Protein AF-0000000073092476 (afdb_homodimer)

Secondary structure (DSSP, 8-state):
---TT--S--HHHHHHHHHHHHHHHHHHHHHHHHHHHHTSTTT--HHHHHHHHHHHHHHHHHHHHHHHHHHHTT------PBPPPS-S---SHHHHHHHHHHHHHHHHHHHHHHHHHHHHTT-HHHHHHHIIIIIHHHHHHHHHHHHHHHHHHHTTTTT-HHHHHHIIIIIIGGG-/---TT--S--HHHHHHHHHHHHHHHHHHHHHHHHHHHHTSTTT--HHHHHHHHHHHHHHHHHHHHHHHHHHHTT------PBPPPS-S---SHHHHHHHHHHHHHHHHHHHHHHHHHHHHTT-HHHHHHHIIIIIHHHHHHHHHHHHHHHHHHHTTTTT-HHHHHHIIIIIIGGG-

Foldseek 3Di:
DFFPQADLQDVVLLVLLLVLLLLLLLLLQQLQLQLVLCVDPVNNLNLRNVVSNVSSVVSNVVSVVSVVVCVVNRHDHDHDDRDHHPDNHQPAPLSNLVVNLVSLVVSLVSLVVSLVVCVVSVNVVVNVVSVVRPNVVSVVVNVVSVVLNVQCVVLVVVPDVVSRNCCSCPPRVVVD/DFFPQADLQDVVLLVLLLVLLLLLLLQLQQLQLQLVLCVDPVNNLNLRNVVSNVVSVVSNVVSVVSVVVCVVNRHDHDHDDRDHHPDNHQPAPLSNLVVNLVSLVVSQVSLVVSLVVCVVSVNVVVNVVSVVRPNVVSVVVNVVSVVLNVQCVVLVVVPDVVSRNCCSCPVRVVVD

InterPro domains:
  IPR001519 Ferritin [PTHR11431] (2-174)
  IPR008331 Ferritin/DPS domain [PF00210] (15-155)
  IPR009040 Ferritin-like diiron domain [PS50905] (7-156)
  IPR009078 Ferritin-like superfamily [SSF47240] (3-173)
  IPR012347 Ferritin-like [G3DSA:1.20.1260.10] (1-175)
  IPR014034 Ferritin, conserved site [PS00204] (123-143)

Solvent-accessible surface area (backbone atoms only — not comparable to full-atom values): 18299 Å² total; per-residue (Å²): 130,82,45,89,71,45,66,90,63,54,68,68,49,48,52,44,49,35,52,48,32,51,50,25,47,34,48,15,50,36,24,43,51,51,11,56,47,25,52,18,76,93,59,59,31,60,17,54,13,49,54,28,39,51,50,14,55,50,27,42,50,53,23,51,52,47,53,51,48,37,30,73,48,33,46,75,82,62,81,59,62,36,65,42,55,96,59,82,71,57,85,50,68,57,56,38,46,50,50,47,41,52,51,50,50,52,53,46,50,51,49,51,52,44,38,50,49,21,55,75,68,69,26,64,64,59,37,49,48,44,53,71,71,38,52,57,57,48,54,52,50,50,49,51,42,52,50,52,43,50,53,36,56,74,51,38,34,91,82,27,70,62,35,48,51,48,43,23,54,69,67,36,35,75,73,107,132,81,45,89,71,43,66,89,63,53,68,67,50,46,53,44,49,36,52,48,33,52,50,25,46,33,50,15,50,35,23,43,50,51,11,55,48,25,53,19,78,92,60,59,31,58,19,53,12,50,54,28,38,52,49,14,53,51,27,43,50,54,23,50,52,48,54,52,49,38,30,73,47,32,45,76,84,61,81,58,62,36,65,41,55,95,59,81,69,58,85,51,69,56,57,38,45,51,52,48,42,52,52,49,50,52,52,47,50,52,50,50,51,44,38,48,52,21,54,76,68,68,27,64,66,58,37,50,51,44,52,70,70,38,52,57,59,47,53,52,51,50,49,51,43,51,50,52,43,51,53,36,55,74,50,38,34,91,81,26,68,62,37,47,53,48,42,23,53,70,68,36,34,77,74,106

Structure (mmCIF, N/CA/C/O backbone):
data_AF-0000000073092476-model_v1
#
loop_
_entity.id
_entity.type
_entity.pdbx_description
1 polymer Ferritin
#
loop_
_atom_site.group_PDB
_atom_site.id
_atom_site.type_symbol
_atom_site.label_atom_id
_atom_site.label_alt_id
_atom_site.label_comp_id
_atom_site.label_asym_id
_atom_site.label_entity_id
_atom_site.label_seq_id
_atom_site.pdbx_PDB_ins_code
_atom_site.Cartn_x
_atom_site.Cartn_y
_atom_site.Cartn_z
_atom_site.occupancy
_atom_site.B_iso_or_equiv
_atom_site.auth_seq_id
_atom_site.auth_comp_id
_atom_site.auth_asym_id
_atom_site.auth_atom_id
_atom_site.pdbx_PDB_model_num
ATOM 1 N N . MET A 1 1 ? 7.238 -27.859 -2.6 1 72.94 1 MET A N 1
ATOM 2 C CA . MET A 1 1 ? 8.078 -28.328 -3.691 1 72.94 1 MET A CA 1
ATOM 3 C C . MET A 1 1 ? 8.703 -27.172 -4.453 1 72.94 1 MET A C 1
ATOM 5 O O . MET A 1 1 ? 8.109 -26.094 -4.547 1 72.94 1 MET A O 1
ATOM 9 N N . GLU A 1 2 ? 9.984 -27.312 -4.773 1 85.19 2 GLU A N 1
ATOM 10 C CA . GLU A 1 2 ? 10.672 -26.281 -5.543 1 85.19 2 GLU A CA 1
ATOM 11 C C . GLU A 1 2 ? 10.016 -26.078 -6.906 1 85.19 2 GLU A C 1
ATOM 13 O O . GLU A 1 2 ? 9.461 -27.016 -7.48 1 85.19 2 GLU A O 1
ATOM 18 N N . SER A 1 3 ? 10.039 -24.891 -7.324 1 90.75 3 SER A N 1
ATOM 19 C CA . SER A 1 3 ? 9.453 -24.547 -8.617 1 90.75 3 SER A CA 1
ATOM 20 C C . SER A 1 3 ? 10.203 -25.219 -9.758 1 90.75 3 SER A C 1
ATOM 22 O O . SER A 1 3 ? 11.438 -25.266 -9.758 1 90.75 3 SER A O 1
ATOM 24 N N . PRO A 1 4 ? 9.438 -25.766 -10.664 1 90.94 4 PRO A N 1
ATOM 25 C CA . PRO A 1 4 ? 10.086 -26.391 -11.82 1 90.94 4 PRO A CA 1
ATOM 26 C C . PRO A 1 4 ? 10.836 -25.391 -12.695 1 90.94 4 PRO A C 1
ATOM 28 O O . PRO A 1 4 ? 11.68 -25.781 -13.5 1 90.94 4 PRO A O 1
ATOM 31 N N . ILE A 1 5 ? 10.562 -24.125 -12.578 1 94.62 5 ILE A N 1
ATOM 32 C CA . ILE A 1 5 ? 11.164 -23.141 -13.477 1 94.62 5 ILE A CA 1
ATOM 33 C C . ILE A 1 5 ? 12.414 -22.547 -12.836 1 94.62 5 ILE A C 1
ATOM 35 O O . ILE A 1 5 ? 13.148 -21.812 -13.484 1 94.62 5 ILE A O 1
ATOM 39 N N . ARG A 1 6 ? 12.609 -22.891 -11.602 1 94.69 6 ARG A N 1
ATOM 40 C CA . ARG A 1 6 ? 13.773 -22.344 -10.906 1 94.69 6 ARG A CA 1
ATOM 41 C C . ARG A 1 6 ? 15.07 -22.828 -11.555 1 94.69 6 ARG A C 1
ATOM 43 O O . ARG A 1 6 ? 15.273 -24.031 -11.719 1 94.69 6 ARG A O 1
ATOM 50 N N . GLN A 1 7 ? 15.844 -21.938 -11.961 1 94.19 7 GLN A N 1
ATOM 51 C CA . GLN A 1 7 ? 17.125 -22.266 -12.586 1 94.19 7 GLN A CA 1
ATOM 52 C C . GLN A 1 7 ? 18.203 -21.266 -12.188 1 94.19 7 GLN A C 1
ATOM 54 O O . GLN A 1 7 ? 18.094 -20.078 -12.516 1 94.19 7 GLN A O 1
ATOM 59 N N . ASN A 1 8 ? 19.219 -21.703 -11.508 1 94.19 8 ASN A N 1
ATOM 60 C CA . ASN A 1 8 ? 20.359 -20.875 -11.102 1 94.19 8 ASN A CA 1
ATOM 61 C C . ASN A 1 8 ? 19.906 -19.672 -10.281 1 94.19 8 ASN A C 1
ATOM 63 O O . ASN A 1 8 ? 20.359 -18.547 -10.531 1 94.19 8 ASN A O 1
ATOM 67 N N . TYR A 1 9 ? 18.984 -19.891 -9.484 1 97.12 9 TYR A N 1
ATOM 68 C CA . TYR A 1 9 ? 18.484 -18.891 -8.562 1 97.12 9 TYR A CA 1
ATOM 69 C C . TYR A 1 9 ? 18.781 -19.281 -7.113 1 97.12 9 TYR A C 1
ATOM 71 O O . TYR A 1 9 ? 18.016 -20.031 -6.504 1 97.12 9 TYR A O 1
ATOM 79 N N . HIS A 1 10 ? 19.859 -18.797 -6.613 1 97.44 10 HIS A N 1
ATOM 80 C CA . HIS A 1 10 ? 20.391 -19.188 -5.312 1 97.44 10 HIS A CA 1
ATOM 81 C C . HIS A 1 10 ? 19.438 -18.781 -4.191 1 97.44 10 HIS A C 1
ATOM 83 O O . HIS A 1 10 ? 18.812 -17.719 -4.262 1 97.44 10 HIS A O 1
ATOM 89 N N . HIS A 1 11 ? 19.438 -19.562 -3.125 1 97.31 11 HIS A N 1
ATOM 90 C CA . HIS A 1 11 ? 18.531 -19.312 -2.006 1 97.31 11 HIS A CA 1
ATOM 91 C C . HIS A 1 11 ? 18.891 -18 -1.308 1 97.31 11 HIS A C 1
ATOM 93 O O . HIS A 1 11 ? 18 -17.312 -0.793 1 97.31 11 HIS A O 1
ATOM 99 N N . ASP A 1 12 ? 20.109 -17.641 -1.329 1 98.06 12 ASP A N 1
ATOM 100 C CA . ASP A 1 12 ? 20.516 -16.375 -0.732 1 98.06 12 ASP A CA 1
ATOM 101 C C . ASP A 1 12 ? 19.891 -15.195 -1.476 1 98.06 12 ASP A C 1
ATOM 103 O O . ASP A 1 12 ? 19.5 -14.203 -0.857 1 98.06 12 ASP A O 1
ATOM 107 N N . CYS A 1 13 ? 19.875 -15.281 -2.828 1 98.38 13 CYS A N 1
ATOM 108 C CA . CYS A 1 13 ? 19.25 -14.242 -3.629 1 98.38 13 CYS A CA 1
ATOM 109 C C . CYS A 1 13 ? 17.75 -14.164 -3.35 1 98.38 13 CYS A C 1
ATOM 111 O O . CYS A 1 13 ? 17.203 -13.078 -3.166 1 98.38 13 CYS A O 1
ATOM 113 N N . GLU A 1 14 ? 17.141 -15.32 -3.299 1 98.19 14 GLU A N 1
ATOM 114 C CA . GLU A 1 14 ? 15.711 -15.414 -2.988 1 98.19 14 GLU A CA 1
ATOM 115 C C . GLU A 1 14 ? 15.391 -14.742 -1.654 1 98.19 14 GLU A C 1
ATOM 117 O O . GLU A 1 14 ? 14.461 -13.938 -1.563 1 98.19 14 GLU A O 1
ATOM 122 N N . ALA A 1 15 ? 16.141 -15.039 -0.639 1 98.44 15 ALA A N 1
ATOM 123 C CA . ALA A 1 15 ? 15.938 -14.469 0.692 1 98.44 15 ALA A CA 1
ATOM 124 C C . ALA A 1 15 ? 16.172 -12.961 0.687 1 98.44 15 ALA A C 1
ATOM 126 O O . ALA A 1 15 ? 15.438 -12.219 1.343 1 98.44 15 ALA A O 1
ATOM 127 N N . ALA A 1 16 ? 17.172 -12.578 0 1 98.5 16 ALA A N 1
ATOM 128 C CA . ALA A 1 16 ? 17.5 -11.156 -0.058 1 98.5 16 ALA A CA 1
ATOM 129 C C . ALA A 1 16 ? 16.406 -10.367 -0.761 1 98.5 16 ALA A C 1
ATOM 131 O O . ALA A 1 16 ? 16.094 -9.234 -0.377 1 98.5 16 ALA A O 1
ATOM 132 N N . ILE A 1 17 ? 15.844 -10.922 -1.795 1 98.62 17 ILE A N 1
ATOM 133 C CA . ILE A 1 17 ? 14.727 -10.289 -2.49 1 98.62 17 ILE A CA 1
ATOM 134 C C . ILE A 1 17 ? 13.547 -10.141 -1.538 1 98.62 17 ILE A C 1
ATOM 136 O O . ILE A 1 17 ? 12.898 -9.094 -1.497 1 98.62 17 ILE A O 1
ATOM 140 N N . ASN A 1 18 ? 13.266 -11.172 -0.776 1 98.44 18 ASN A N 1
ATOM 141 C CA . ASN A 1 18 ? 12.18 -11.102 0.199 1 98.44 18 ASN A CA 1
ATOM 142 C C . ASN A 1 18 ? 12.422 -10 1.226 1 98.44 18 ASN A C 1
ATOM 144 O O . ASN A 1 18 ? 11.5 -9.281 1.604 1 98.44 18 ASN A O 1
ATOM 148 N N . ARG A 1 19 ? 13.648 -9.828 1.632 1 98.31 19 ARG A N 1
ATOM 149 C CA . ARG A 1 19 ? 13.984 -8.75 2.555 1 98.31 19 ARG A CA 1
ATOM 150 C C . ARG A 1 19 ? 13.766 -7.387 1.907 1 98.31 19 ARG A C 1
ATOM 152 O O . ARG A 1 19 ? 13.25 -6.465 2.545 1 98.31 19 ARG A O 1
ATOM 159 N N . MET A 1 20 ? 14.18 -7.344 0.664 1 98.62 20 MET A N 1
ATOM 160 C CA . MET A 1 20 ? 14.062 -6.074 -0.052 1 98.62 20 MET A CA 1
ATOM 161 C C . MET A 1 20 ? 12.602 -5.691 -0.243 1 98.62 20 MET A C 1
ATOM 163 O O . MET A 1 20 ? 12.242 -4.516 -0.162 1 98.62 20 MET A O 1
ATOM 167 N N . ILE A 1 21 ? 11.727 -6.668 -0.526 1 98.56 21 ILE A N 1
ATOM 168 C CA . ILE A 1 21 ? 10.289 -6.43 -0.652 1 98.56 21 ILE A CA 1
ATOM 169 C C . ILE A 1 21 ? 9.758 -5.781 0.624 1 98.56 21 ILE A C 1
ATOM 171 O O . ILE A 1 21 ? 9.062 -4.766 0.568 1 98.56 21 ILE A O 1
ATOM 175 N N . ASN A 1 22 ? 10.117 -6.324 1.72 1 98.19 22 ASN A N 1
ATOM 176 C CA . ASN A 1 22 ? 9.672 -5.797 3.004 1 98.19 22 ASN A CA 1
ATOM 177 C C . ASN A 1 22 ? 10.172 -4.375 3.229 1 98.19 22 ASN A C 1
ATOM 179 O O . ASN A 1 22 ? 9.438 -3.533 3.76 1 98.19 22 ASN A O 1
ATOM 183 N N . LEU A 1 23 ? 11.383 -4.125 2.85 1 98.38 23 LEU A N 1
ATOM 184 C CA . LEU A 1 23 ? 11.961 -2.797 3.023 1 98.38 23 LEU A CA 1
ATOM 185 C C . LEU A 1 23 ? 11.227 -1.77 2.166 1 98.38 23 LEU A C 1
ATOM 187 O O . LEU A 1 23 ? 10.977 -0.648 2.615 1 98.38 23 LEU A O 1
ATOM 191 N N . GLU A 1 24 ? 10.922 -2.148 0.935 1 98.56 24 GLU A N 1
ATOM 192 C CA . GLU A 1 24 ? 10.172 -1.252 0.061 1 98.56 24 GLU A CA 1
ATOM 193 C C . GLU A 1 24 ? 8.781 -0.966 0.625 1 98.56 24 GLU A C 1
ATOM 195 O O . GLU A 1 24 ? 8.297 0.165 0.556 1 98.56 24 GLU A O 1
ATOM 200 N N . MET A 1 25 ? 8.164 -1.981 1.158 1 98.62 25 MET A N 1
ATOM 201 C CA . MET A 1 25 ? 6.844 -1.801 1.762 1 98.62 25 MET A CA 1
ATOM 202 C C . MET A 1 25 ? 6.922 -0.879 2.975 1 98.62 25 MET A C 1
ATOM 204 O O . MET A 1 25 ? 6.059 -0.021 3.164 1 98.62 25 MET A O 1
ATOM 208 N N . PHE A 1 26 ? 7.938 -1.029 3.732 1 98.62 26 PHE A N 1
ATOM 209 C CA . PHE A 1 26 ? 8.156 -0.155 4.879 1 98.62 26 PHE A CA 1
ATOM 210 C C . PHE A 1 26 ? 8.367 1.286 4.43 1 98.62 26 PHE A C 1
ATOM 212 O O . PHE A 1 26 ? 7.82 2.215 5.027 1 98.62 26 PHE A O 1
ATOM 219 N N . ALA A 1 27 ? 9.18 1.413 3.408 1 98.5 27 ALA A N 1
ATOM 220 C CA . ALA A 1 27 ? 9.422 2.752 2.881 1 98.5 27 ALA A CA 1
ATOM 221 C C . ALA A 1 27 ? 8.133 3.395 2.389 1 98.5 27 ALA A C 1
ATOM 223 O O . ALA A 1 27 ? 7.859 4.562 2.678 1 98.5 27 ALA A O 1
ATOM 224 N N . SER A 1 28 ? 7.316 2.605 1.642 1 98.69 28 SER A N 1
ATOM 225 C CA . SER A 1 28 ? 6.027 3.096 1.163 1 98.69 28 SER A CA 1
ATOM 226 C C . SER A 1 28 ? 5.137 3.529 2.322 1 98.69 28 SER A C 1
ATOM 228 O O . SER A 1 28 ? 4.516 4.594 2.27 1 98.69 28 SER A O 1
ATOM 230 N N . TYR A 1 29 ? 5.125 2.801 3.363 1 98.62 29 TYR A N 1
ATOM 231 C CA . TYR A 1 29 ? 4.324 3.076 4.551 1 98.62 29 TYR A CA 1
ATOM 232 C C . TYR A 1 29 ? 4.809 4.34 5.254 1 98.62 29 TYR A C 1
ATOM 234 O O . TYR A 1 29 ? 4.004 5.176 5.664 1 98.62 29 TYR A O 1
ATOM 242 N N . THR A 1 30 ? 6.098 4.488 5.344 1 98.62 30 THR A N 1
ATOM 243 C CA . THR A 1 30 ? 6.703 5.656 5.969 1 98.62 30 THR A CA 1
ATOM 244 C C . THR A 1 30 ? 6.363 6.926 5.188 1 98.62 30 THR A C 1
ATOM 246 O O . THR A 1 30 ? 5.98 7.938 5.777 1 98.62 30 THR A O 1
ATOM 249 N N . TYR A 1 31 ? 6.422 6.797 3.863 1 98.62 31 TYR A N 1
ATOM 250 C CA . TYR A 1 31 ? 6.098 7.945 3.021 1 98.62 31 TYR A CA 1
ATOM 251 C C . TYR A 1 31 ? 4.617 8.297 3.123 1 98.62 31 TYR A C 1
ATOM 253 O O . TYR A 1 31 ? 4.242 9.469 3.047 1 98.62 31 TYR A O 1
ATOM 261 N N . THR A 1 32 ? 3.787 7.281 3.268 1 98.69 32 THR A N 1
ATOM 262 C CA . THR A 1 32 ? 2.373 7.535 3.512 1 98.69 32 THR A CA 1
ATOM 263 C C . THR A 1 32 ? 2.182 8.344 4.789 1 98.69 32 THR A C 1
ATOM 265 O O . THR A 1 32 ? 1.439 9.328 4.801 1 98.69 32 THR A O 1
ATOM 268 N N . SER A 1 33 ? 2.881 8 5.797 1 98.56 33 SER A N 1
ATOM 269 C CA . SER A 1 33 ? 2.838 8.734 7.059 1 98.56 33 SER A CA 1
ATOM 270 C C . SER A 1 33 ? 3.254 10.188 6.871 1 98.56 33 SER A C 1
ATOM 272 O O . SER A 1 33 ? 2.58 11.102 7.355 1 98.56 33 SER A O 1
ATOM 274 N N . MET A 1 34 ? 4.32 10.406 6.117 1 98.31 34 MET A N 1
ATOM 275 C CA . MET A 1 34 ? 4.805 11.766 5.867 1 98.31 34 MET A CA 1
ATOM 276 C C . MET A 1 34 ? 3.779 12.57 5.074 1 98.31 34 MET A C 1
ATOM 278 O O . MET A 1 34 ? 3.494 13.719 5.414 1 98.31 34 MET A O 1
ATOM 282 N N . ALA A 1 35 ? 3.244 11.93 4.047 1 98.5 35 ALA A N 1
ATOM 283 C CA . ALA A 1 35 ? 2.293 12.609 3.172 1 98.5 35 ALA A CA 1
ATOM 284 C C . ALA A 1 35 ? 1.104 13.141 3.967 1 98.5 35 ALA A C 1
ATOM 286 O O . ALA A 1 35 ? 0.744 14.312 3.848 1 98.5 35 ALA A O 1
ATOM 287 N N . PHE A 1 36 ? 0.61 12.328 4.836 1 98.38 36 PHE A N 1
ATOM 288 C CA . PHE A 1 36 ? -0.63 12.711 5.496 1 98.38 36 PHE A CA 1
ATOM 289 C C . PHE A 1 36 ? -0.345 13.555 6.734 1 98.38 36 PHE A C 1
ATOM 291 O O . PHE A 1 36 ? -1.229 14.25 7.234 1 98.38 36 PHE A O 1
ATOM 298 N N . TYR A 1 37 ? 0.872 13.547 7.203 1 97.94 37 TYR A N 1
ATOM 299 C CA . TYR A 1 37 ? 1.273 14.539 8.195 1 97.94 37 TYR A CA 1
ATOM 300 C C . TYR A 1 37 ? 1.22 15.945 7.621 1 97.94 37 TYR A C 1
ATOM 302 O O . TYR A 1 37 ? 0.648 16.844 8.234 1 97.94 37 TYR A O 1
ATOM 310 N N . PHE A 1 38 ? 1.722 16.109 6.418 1 97.5 38 PHE A N 1
ATOM 311 C CA . PHE A 1 38 ? 1.856 17.438 5.836 1 97.5 38 PHE A CA 1
ATOM 312 C C . PHE A 1 38 ? 0.523 17.922 5.277 1 97.5 38 PHE A C 1
ATOM 314 O O . PHE A 1 38 ? 0.357 19.109 5 1 97.5 38 PHE A O 1
ATOM 321 N N . SER A 1 39 ? -0.408 17 5.18 1 97 39 SER A N 1
ATOM 322 C CA . SER A 1 39 ? -1.744 17.391 4.73 1 97 39 SER A CA 1
ATOM 323 C C . SER A 1 39 ? -2.623 17.797 5.902 1 97 39 SER A C 1
ATOM 325 O O . SER A 1 39 ? -3.748 18.266 5.707 1 97 39 SER A O 1
ATOM 327 N N . ARG A 1 40 ? -2.152 17.703 7.105 1 96.19 40 ARG A N 1
ATOM 328 C CA . ARG A 1 40 ? -2.908 18.125 8.281 1 96.19 40 ARG A CA 1
ATOM 329 C C . ARG A 1 40 ? -3.252 19.609 8.203 1 96.19 40 ARG A C 1
ATOM 331 O O . ARG A 1 40 ? -2.533 20.391 7.57 1 96.19 40 ARG A O 1
ATOM 338 N N . ASP A 1 41 ? -4.27 19.938 8.938 1 94.25 41 ASP A N 1
ATOM 339 C CA . ASP A 1 41 ? -4.719 21.328 8.969 1 94.25 41 ASP A CA 1
ATOM 340 C C . ASP A 1 41 ? -3.684 22.234 9.641 1 94.25 41 ASP A C 1
ATOM 342 O O . ASP A 1 41 ? -3.498 23.375 9.242 1 94.25 41 ASP A O 1
ATOM 346 N N . ASP A 1 42 ? -2.961 21.719 10.625 1 94.06 42 ASP A N 1
ATOM 347 C CA . ASP A 1 42 ? -2.043 22.562 11.398 1 94.06 42 ASP A CA 1
ATOM 348 C C . ASP A 1 42 ? -0.646 22.547 10.789 1 94.06 42 ASP A C 1
ATOM 350 O O . ASP A 1 42 ? 0.269 23.188 11.305 1 94.06 42 ASP A O 1
ATOM 354 N N . VAL A 1 43 ? -0.431 21.766 9.695 1 94.19 43 VAL A N 1
ATOM 355 C CA . VAL A 1 43 ? 0.796 21.781 8.906 1 94.19 43 VAL A CA 1
ATOM 356 C C . VAL A 1 43 ? 0.533 22.453 7.555 1 94.19 43 VAL A C 1
ATOM 358 O O . VAL A 1 43 ? 1.243 23.375 7.16 1 94.19 43 VAL A O 1
ATOM 361 N N . ALA A 1 44 ? -0.427 21.984 6.805 1 95.31 44 ALA A N 1
ATOM 362 C CA . ALA A 1 44 ? -1.026 22.594 5.629 1 95.31 44 ALA A CA 1
ATOM 363 C C . ALA A 1 44 ? 0.032 22.906 4.574 1 95.31 44 ALA A C 1
ATOM 365 O O . ALA A 1 44 ? 0.111 24.031 4.074 1 95.31 44 ALA A O 1
ATOM 366 N N . LEU A 1 45 ? 0.801 21.969 4.238 1 96 45 LEU A N 1
ATOM 367 C CA . LEU A 1 45 ? 1.795 22.078 3.176 1 96 45 LEU A CA 1
ATOM 368 C C . LEU A 1 45 ? 1.552 21.031 2.092 1 96 45 LEU A C 1
ATOM 370 O O . LEU A 1 45 ? 2.223 20 2.061 1 96 45 LEU A O 1
ATOM 374 N N . PRO A 1 46 ? 0.596 21.328 1.202 1 96.62 46 PRO A N 1
ATOM 375 C CA . PRO A 1 46 ? 0.136 20.344 0.216 1 96.62 46 PRO A CA 1
ATOM 376 C C . PRO A 1 46 ? 1.231 19.938 -0.769 1 96.62 46 PRO A C 1
ATOM 378 O O . PRO A 1 46 ? 1.194 18.828 -1.32 1 96.62 46 PRO A O 1
ATOM 381 N N . GLY A 1 47 ? 2.18 20.812 -1.087 1 97.19 47 GLY A N 1
ATOM 382 C CA . GLY A 1 47 ? 3.303 20.422 -1.93 1 97.19 47 GLY A CA 1
ATOM 383 C C . GLY A 1 47 ? 4.117 19.281 -1.354 1 97.19 47 GLY A C 1
ATOM 384 O O . GLY A 1 47 ? 4.402 18.297 -2.047 1 97.19 47 GLY A O 1
ATOM 385 N N . PHE A 1 48 ? 4.492 19.453 -0.046 1 97.62 48 PHE A N 1
ATOM 386 C CA . PHE A 1 48 ? 5.195 18.375 0.646 1 97.62 48 PHE A CA 1
ATOM 387 C C . PHE A 1 48 ? 4.344 17.109 0.685 1 97.62 48 PHE A C 1
ATOM 389 O O . PHE A 1 48 ? 4.852 16.016 0.461 1 97.62 48 PHE A O 1
ATOM 396 N N . ALA A 1 49 ? 3.035 17.25 1.025 1 98.06 49 ALA A N 1
ATOM 397 C CA . ALA A 1 49 ? 2.129 16.109 1.084 1 98.06 49 ALA A CA 1
ATOM 398 C C . ALA A 1 49 ? 2.127 15.336 -0.236 1 98.06 49 ALA A C 1
ATOM 400 O O . ALA A 1 49 ? 2.244 14.109 -0.25 1 98.06 49 ALA A O 1
ATOM 401 N N . HIS A 1 50 ? 2.014 16.094 -1.272 1 97.94 50 HIS A N 1
ATOM 402 C CA . HIS A 1 50 ? 1.99 15.492 -2.6 1 97.94 50 HIS A CA 1
ATOM 403 C C . HIS A 1 50 ? 3.312 14.797 -2.916 1 97.94 50 HIS A C 1
ATOM 405 O O . HIS A 1 50 ? 3.324 13.68 -3.443 1 97.94 50 HIS A O 1
ATOM 411 N N . PHE A 1 51 ? 4.41 15.453 -2.701 1 97.94 51 PHE A N 1
ATOM 412 C CA . PHE A 1 51 ? 5.742 14.914 -2.943 1 97.94 51 PHE A CA 1
ATOM 413 C C . PHE A 1 51 ? 5.914 13.57 -2.25 1 97.94 51 PHE A C 1
ATOM 415 O O . PHE A 1 51 ? 6.359 12.594 -2.867 1 97.94 51 PHE A O 1
ATOM 422 N N . PHE A 1 52 ? 5.543 13.516 -0.938 1 98.38 52 PHE A N 1
ATOM 423 C CA . PHE A 1 52 ? 5.738 12.289 -0.172 1 98.38 52 PHE A CA 1
ATOM 424 C C . PHE A 1 52 ? 4.746 11.211 -0.607 1 98.38 52 PHE A C 1
ATOM 426 O O . PHE A 1 52 ? 5.066 10.023 -0.591 1 98.38 52 PHE A O 1
ATOM 433 N N . LYS A 1 53 ? 3.549 11.594 -0.997 1 98.5 53 LYS A N 1
ATOM 434 C CA . LYS A 1 53 ? 2.59 10.625 -1.517 1 98.5 53 LYS A CA 1
ATOM 435 C C . LYS A 1 53 ? 3.107 9.969 -2.793 1 98.5 53 LYS A C 1
ATOM 437 O O . LYS A 1 53 ? 2.961 8.758 -2.98 1 98.5 53 LYS A O 1
ATOM 442 N N . GLU A 1 54 ? 3.693 10.766 -3.652 1 97.88 54 GLU A N 1
ATOM 443 C CA . GLU A 1 54 ? 4.289 10.234 -4.871 1 97.88 54 GLU A CA 1
ATOM 444 C C . GLU A 1 54 ? 5.398 9.234 -4.555 1 97.88 54 GLU A C 1
ATOM 446 O O . GLU A 1 54 ? 5.52 8.203 -5.211 1 97.88 54 GLU A O 1
ATOM 451 N N . ASN A 1 55 ? 6.188 9.609 -3.576 1 98 55 ASN A N 1
ATOM 452 C CA . ASN A 1 55 ? 7.242 8.68 -3.166 1 98 55 ASN A CA 1
ATOM 453 C C . ASN A 1 55 ? 6.66 7.387 -2.609 1 98 55 ASN A C 1
ATOM 455 O O . ASN A 1 55 ? 7.199 6.305 -2.855 1 98 55 ASN A O 1
ATOM 459 N N . SER A 1 56 ? 5.59 7.469 -1.854 1 98.5 56 SER A N 1
ATOM 460 C CA . SER A 1 56 ? 4.914 6.281 -1.341 1 98.5 56 SER A CA 1
ATOM 461 C C . SER A 1 56 ? 4.477 5.359 -2.475 1 98.5 56 SER A C 1
ATOM 463 O O . SER A 1 56 ? 4.707 4.148 -2.424 1 98.5 56 SER A O 1
ATOM 465 N N . ASP A 1 57 ? 3.871 5.91 -3.484 1 98 57 ASP A N 1
ATOM 466 C CA . ASP A 1 57 ? 3.404 5.141 -4.637 1 98 57 ASP A CA 1
ATOM 467 C C . ASP A 1 57 ? 4.574 4.504 -5.383 1 98 57 ASP A C 1
ATOM 469 O O . ASP A 1 57 ? 4.492 3.352 -5.805 1 98 57 ASP A O 1
ATOM 473 N N . GLU A 1 58 ? 5.637 5.238 -5.523 1 97.56 58 GLU A N 1
ATOM 474 C CA . GLU A 1 58 ? 6.816 4.73 -6.219 1 97.56 58 GLU A CA 1
ATOM 475 C C . GLU A 1 58 ? 7.41 3.527 -5.488 1 97.56 58 GLU A C 1
ATOM 477 O O . GLU A 1 58 ? 7.754 2.523 -6.113 1 97.56 58 GLU A O 1
ATOM 482 N N . GLU A 1 59 ? 7.535 3.627 -4.152 1 98.19 59 GLU A N 1
ATOM 483 C CA . GLU A 1 59 ? 8.086 2.516 -3.383 1 98.19 59 GLU A CA 1
ATOM 484 C C . GLU A 1 59 ? 7.188 1.284 -3.475 1 98.19 59 GLU A C 1
ATOM 486 O O . GLU A 1 59 ? 7.676 0.152 -3.473 1 98.19 59 GLU A O 1
ATOM 491 N N . ARG A 1 60 ? 5.93 1.486 -3.506 1 97.94 60 ARG A N 1
ATOM 492 C CA . ARG A 1 60 ? 5.004 0.372 -3.688 1 97.94 60 ARG A CA 1
ATOM 493 C C . ARG A 1 60 ? 5.234 -0.315 -5.031 1 97.94 60 ARG A C 1
ATOM 495 O O . ARG A 1 60 ? 5.211 -1.544 -5.117 1 97.94 60 ARG A O 1
ATOM 502 N N . GLU A 1 61 ? 5.41 0.472 -6.012 1 97.62 61 GLU A N 1
ATOM 503 C CA . GLU A 1 61 ? 5.711 -0.088 -7.324 1 97.62 61 GLU A CA 1
ATOM 504 C C . GLU A 1 61 ? 7.008 -0.889 -7.301 1 97.62 61 GLU A C 1
ATOM 506 O O . GLU A 1 61 ? 7.117 -1.922 -7.965 1 97.62 61 GLU A O 1
ATOM 511 N N . HIS A 1 62 ? 7.988 -0.379 -6.602 1 98.12 62 HIS A N 1
ATOM 512 C CA . HIS A 1 62 ? 9.242 -1.106 -6.453 1 98.12 62 HIS A CA 1
ATOM 513 C C . HIS A 1 62 ? 9.016 -2.469 -5.805 1 98.12 62 HIS A C 1
ATOM 515 O O . HIS A 1 62 ? 9.578 -3.473 -6.25 1 98.12 62 HIS A O 1
ATOM 521 N N . ALA A 1 63 ? 8.172 -2.518 -4.785 1 98.56 63 ALA A N 1
ATOM 522 C CA . ALA A 1 63 ? 7.84 -3.783 -4.137 1 98.56 63 ALA A CA 1
ATOM 523 C C . ALA A 1 63 ? 7.164 -4.738 -5.113 1 98.56 63 ALA A C 1
ATOM 525 O O . ALA A 1 63 ? 7.504 -5.922 -5.172 1 98.56 63 ALA A O 1
ATOM 526 N N . ASP A 1 64 ? 6.254 -4.227 -5.887 1 98.12 64 ASP A N 1
ATOM 527 C CA . ASP A 1 64 ? 5.523 -5.031 -6.859 1 98.12 64 ASP A CA 1
ATOM 528 C C . ASP A 1 64 ? 6.469 -5.652 -7.883 1 98.12 64 ASP A C 1
ATOM 530 O O . ASP A 1 64 ? 6.305 -6.816 -8.258 1 98.12 64 ASP A O 1
ATOM 534 N N . LYS A 1 65 ? 7.434 -4.871 -8.336 1 98.12 65 LYS A N 1
ATOM 535 C CA . LYS A 1 65 ? 8.398 -5.379 -9.297 1 98.12 65 LYS A CA 1
ATOM 536 C C . LYS A 1 65 ? 9.211 -6.527 -8.711 1 98.12 65 LYS A C 1
ATOM 538 O O . LYS A 1 65 ? 9.484 -7.52 -9.391 1 98.12 65 LYS A O 1
ATOM 543 N N . LEU A 1 66 ? 9.555 -6.375 -7.484 1 98.62 66 LEU A N 1
ATOM 544 C CA . LEU A 1 66 ? 10.336 -7.418 -6.824 1 98.62 66 LEU A CA 1
ATOM 545 C C . LEU A 1 66 ? 9.492 -8.672 -6.613 1 98.62 66 LEU A C 1
ATOM 547 O O . LEU A 1 66 ? 9.984 -9.789 -6.777 1 98.62 66 LEU A O 1
ATOM 551 N N . LEU A 1 67 ? 8.219 -8.469 -6.266 1 98.62 67 LEU A N 1
ATOM 552 C CA . LEU A 1 67 ? 7.297 -9.594 -6.121 1 98.62 67 LEU A CA 1
ATOM 553 C C . LEU A 1 67 ? 7.176 -10.367 -7.434 1 98.62 67 LEU A C 1
ATOM 555 O O . LEU A 1 67 ? 7.27 -11.594 -7.445 1 98.62 67 LEU A O 1
ATOM 559 N N . SER A 1 68 ? 7.012 -9.602 -8.445 1 98.31 68 SER A N 1
ATOM 560 C CA . SER A 1 68 ? 6.902 -10.211 -9.766 1 98.31 68 SER A CA 1
ATOM 561 C C . SER A 1 68 ? 8.188 -10.938 -10.141 1 98.31 68 SER A C 1
ATOM 563 O O . SER A 1 68 ? 8.141 -12.047 -10.695 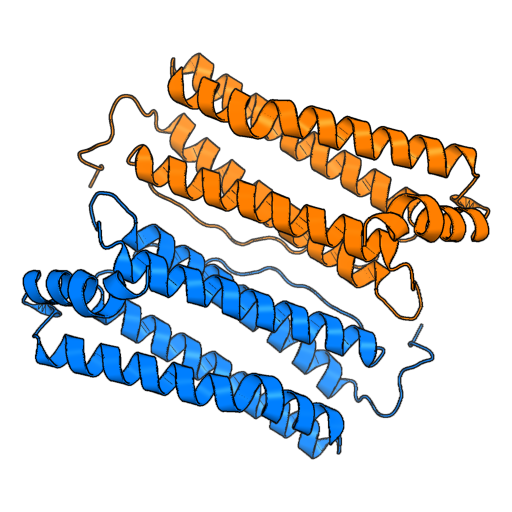1 98.31 68 SER A O 1
ATOM 565 N N . PHE A 1 69 ? 9.352 -10.336 -9.891 1 98.25 69 PHE A N 1
ATOM 566 C CA . PHE A 1 69 ? 10.648 -10.938 -10.195 1 98.25 69 PHE A CA 1
ATOM 567 C C . PHE A 1 69 ? 10.82 -12.258 -9.453 1 98.25 69 PHE A C 1
ATOM 569 O O . PHE A 1 69 ? 11.266 -13.25 -10.039 1 98.25 69 PHE A O 1
ATOM 576 N N . GLN A 1 70 ? 10.461 -12.281 -8.18 1 98.12 70 GLN A N 1
ATOM 577 C CA . GLN A 1 70 ? 10.57 -13.469 -7.344 1 98.12 70 GLN A CA 1
ATOM 578 C C . GLN A 1 70 ? 9.805 -14.641 -7.949 1 98.12 70 GLN A C 1
ATOM 580 O O . GLN A 1 70 ? 10.336 -15.75 -8.055 1 98.12 70 GLN A O 1
ATOM 585 N N . ASN A 1 71 ? 8.586 -14.32 -8.398 1 97.31 71 ASN A N 1
ATOM 586 C CA . ASN A 1 71 ? 7.758 -15.352 -9 1 97.31 71 ASN A CA 1
ATOM 587 C C . ASN A 1 71 ? 8.32 -15.812 -10.344 1 97.31 71 ASN A C 1
ATOM 589 O O . ASN A 1 71 ? 8.328 -17 -10.648 1 97.31 71 ASN A O 1
ATOM 593 N N . LYS A 1 72 ? 8.812 -14.828 -11.078 1 97 72 LYS A N 1
ATOM 594 C CA . LYS A 1 72 ? 9.352 -15.125 -12.398 1 97 72 LYS A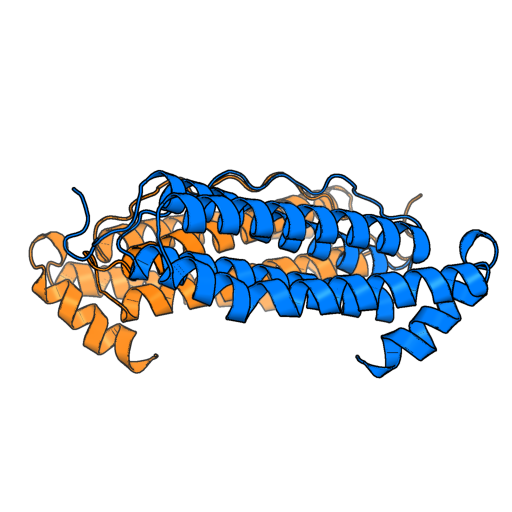 CA 1
ATOM 595 C C . LYS A 1 72 ? 10.578 -16.031 -12.305 1 97 72 LYS A C 1
ATOM 597 O O . LYS A 1 72 ? 10.812 -16.859 -13.188 1 97 72 LYS A O 1
ATOM 602 N N . ARG A 1 73 ? 11.32 -15.938 -11.18 1 97.31 73 ARG A N 1
ATOM 603 C CA . ARG A 1 73 ? 12.555 -16.688 -11.031 1 97.31 73 ARG A CA 1
ATOM 604 C C . ARG A 1 73 ? 12.312 -18.016 -10.297 1 97.31 73 ARG A C 1
ATOM 606 O O . ARG A 1 73 ? 13.25 -18.766 -10.047 1 97.31 73 ARG A O 1
ATOM 613 N N . GLY A 1 74 ? 11.039 -18.281 -10.008 1 97.06 74 GLY A N 1
ATOM 614 C CA . GLY A 1 74 ? 10.68 -19.531 -9.367 1 97.06 74 GLY A CA 1
ATOM 615 C C . GLY A 1 74 ? 10.883 -19.516 -7.863 1 97.06 74 GLY A C 1
ATOM 616 O O . GLY A 1 74 ? 10.961 -20.578 -7.23 1 97.06 74 GLY A O 1
ATOM 617 N N . GLY A 1 75 ? 11.016 -18.312 -7.27 1 96.94 75 GLY A N 1
ATOM 618 C CA . GLY A 1 75 ? 11.141 -18.172 -5.828 1 96.94 75 GLY A CA 1
ATOM 619 C C . GLY A 1 75 ? 9.812 -18.156 -5.109 1 96.94 75 GLY A C 1
ATOM 620 O O . GLY A 1 75 ? 8.758 -18.25 -5.742 1 96.94 75 GLY A O 1
ATOM 621 N N . ARG A 1 76 ? 9.922 -18.094 -3.795 1 96.56 76 ARG A N 1
ATOM 622 C CA . ARG A 1 76 ? 8.742 -18 -2.941 1 96.56 76 ARG A CA 1
ATOM 623 C C . ARG A 1 76 ? 8.734 -16.688 -2.164 1 96.56 76 ARG A C 1
ATOM 625 O O . ARG A 1 76 ? 9.75 -16.297 -1.595 1 96.56 76 ARG A O 1
ATOM 632 N N . ILE A 1 77 ? 7.598 -16.141 -2.221 1 97.31 77 ILE A N 1
ATOM 633 C CA . ILE A 1 77 ? 7.414 -14.867 -1.525 1 97.31 77 ILE A CA 1
ATOM 634 C C . ILE A 1 77 ? 7.105 -15.125 -0.052 1 97.31 77 ILE A C 1
ATOM 636 O O . ILE A 1 77 ? 6.246 -15.945 0.275 1 97.31 77 ILE A O 1
ATOM 640 N N . LEU A 1 78 ? 7.828 -14.492 0.768 1 96.81 78 LEU A N 1
ATOM 641 C CA . LEU A 1 78 ? 7.613 -14.531 2.209 1 96.81 78 LEU A CA 1
ATOM 642 C C . LEU A 1 78 ? 7.375 -13.133 2.762 1 96.81 78 LEU A C 1
ATOM 644 O O . LEU A 1 78 ? 8.328 -12.375 2.98 1 96.81 78 LEU A O 1
ATOM 648 N N . LEU A 1 79 ? 6.133 -12.859 3.039 1 97.31 79 LEU A N 1
ATOM 649 C CA . LEU A 1 79 ? 5.773 -11.539 3.553 1 97.31 79 LEU A CA 1
ATOM 650 C C . LEU A 1 79 ? 5.887 -11.5 5.074 1 97.31 79 LEU A C 1
ATOM 652 O O . LEU A 1 79 ? 5.641 -12.508 5.742 1 97.31 79 LEU A O 1
ATOM 656 N N . GLN A 1 80 ? 6.25 -10.383 5.594 1 97.5 80 GLN A N 1
ATOM 657 C CA . GLN A 1 80 ? 6.406 -10.156 7.027 1 97.5 80 GLN A CA 1
ATOM 658 C C . GLN A 1 80 ? 5.555 -8.977 7.496 1 97.5 80 GLN A C 1
ATOM 660 O O . GLN A 1 80 ? 4.98 -8.258 6.68 1 97.5 80 GLN A O 1
ATOM 665 N N . ASP A 1 81 ? 5.465 -8.898 8.82 1 98.19 81 ASP A N 1
ATOM 666 C CA . ASP A 1 81 ? 4.828 -7.695 9.336 1 98.19 81 ASP A CA 1
ATOM 667 C C . ASP A 1 81 ? 5.516 -6.438 8.805 1 98.19 81 ASP A C 1
ATOM 669 O O . ASP A 1 81 ? 6.746 -6.383 8.734 1 98.19 81 ASP A O 1
ATOM 673 N N . ILE A 1 82 ? 4.738 -5.527 8.43 1 98.06 82 ILE A N 1
ATOM 674 C CA . ILE A 1 82 ? 5.289 -4.215 8.117 1 98.06 82 ILE A CA 1
ATOM 675 C C . ILE A 1 82 ? 5.27 -3.334 9.367 1 98.06 82 ILE A C 1
ATOM 677 O O . ILE A 1 82 ? 4.199 -3.047 9.906 1 98.06 82 ILE A O 1
ATOM 681 N N . LYS A 1 83 ? 6.395 -2.914 9.781 1 97.62 83 LYS A N 1
ATOM 682 C CA . LYS A 1 83 ? 6.48 -2.082 10.977 1 97.62 83 LYS A CA 1
ATOM 683 C C . LYS A 1 83 ? 5.867 -0.705 10.734 1 97.62 83 LYS A C 1
ATOM 685 O O . LYS A 1 83 ? 5.988 -0.15 9.641 1 97.62 83 LYS A O 1
ATOM 690 N N . LYS A 1 84 ? 5.234 -0.206 11.727 1 97.69 84 LYS A N 1
ATOM 691 C CA . LYS A 1 84 ? 4.742 1.165 11.609 1 97.69 84 LYS A CA 1
ATOM 692 C C . LYS A 1 84 ? 5.895 2.146 11.422 1 97.69 84 LYS A C 1
ATOM 694 O O . LYS A 1 84 ? 7.027 1.87 11.82 1 97.69 84 LYS A O 1
ATOM 699 N N . PRO A 1 85 ? 5.598 3.312 10.852 1 96.31 85 PRO A N 1
ATOM 700 C CA . PRO A 1 85 ? 6.652 4.324 10.734 1 96.31 85 PRO A CA 1
ATOM 701 C C . PRO A 1 85 ? 7.289 4.676 12.078 1 96.31 85 PRO A C 1
ATOM 703 O O . PRO A 1 85 ? 6.625 4.613 13.109 1 96.31 85 PRO A O 1
ATOM 706 N N . GLU A 1 86 ? 8.531 5.078 12.055 1 93.44 86 GLU A N 1
ATOM 707 C CA . GLU A 1 86 ? 9.312 5.344 13.258 1 93.44 86 GLU A CA 1
ATOM 708 C C . GLU A 1 86 ? 8.805 6.59 13.977 1 93.44 86 GLU A C 1
ATOM 710 O O . GLU A 1 86 ? 9.078 6.781 15.164 1 93.44 86 GLU A O 1
ATOM 715 N N . ARG A 1 87 ? 8.078 7.414 13.219 1 93.12 87 ARG A N 1
ATOM 716 C CA . ARG A 1 87 ? 7.555 8.672 13.742 1 93.12 87 ARG A CA 1
ATOM 717 C C . ARG A 1 87 ? 6.082 8.836 13.383 1 93.12 87 ARG A C 1
ATOM 719 O O . ARG A 1 87 ? 5.617 8.305 12.375 1 93.12 87 ARG A O 1
ATOM 726 N N . ASP A 1 88 ? 5.445 9.578 14.289 1 89.69 88 ASP A N 1
ATOM 727 C CA . ASP A 1 88 ? 4.07 9.953 13.977 1 89.69 88 ASP A CA 1
ATOM 728 C C . ASP A 1 88 ? 3.996 11.391 13.469 1 89.69 88 ASP A C 1
ATOM 730 O O . ASP A 1 88 ? 3.041 11.766 12.781 1 89.69 88 ASP A O 1
ATOM 734 N N . GLU A 1 89 ? 4.949 12.109 13.914 1 95.12 89 GLU A N 1
ATOM 735 C CA . GLU A 1 89 ? 5.066 13.5 13.492 1 95.12 89 GLU A CA 1
ATOM 736 C C . GLU A 1 89 ? 6.426 13.773 12.859 1 95.12 89 GLU A C 1
ATOM 738 O O . GLU A 1 89 ? 7.445 13.266 13.32 1 95.12 89 GLU A O 1
ATOM 743 N N . TRP A 1 90 ? 6.465 14.594 11.883 1 95.94 90 TRP A N 1
ATOM 744 C CA . TRP A 1 90 ? 7.668 14.695 11.062 1 95.94 90 TRP A CA 1
ATOM 745 C C . TRP A 1 90 ? 8.258 16.109 11.141 1 95.94 90 TRP A C 1
ATOM 747 O O . TRP A 1 90 ? 9.211 16.422 10.422 1 95.94 90 TRP A O 1
ATOM 757 N N . GLY A 1 91 ? 7.707 16.922 12 1 92.75 91 GLY A N 1
ATOM 758 C CA . GLY A 1 91 ? 8.25 18.266 12.234 1 92.75 91 GLY A CA 1
ATOM 759 C C . GLY A 1 91 ? 8.047 19.188 11.055 1 92.75 91 GLY A C 1
ATOM 760 O O . GLY A 1 91 ? 6.93 19.375 10.578 1 92.75 91 GLY A O 1
ATOM 761 N N . ASN A 1 92 ? 9.195 19.812 10.586 1 93.5 92 ASN A N 1
ATOM 762 C CA . ASN A 1 92 ? 9.109 20.703 9.438 1 93.5 92 ASN A CA 1
ATOM 763 C C . ASN A 1 92 ? 9.641 20.047 8.172 1 93.5 92 ASN A C 1
ATOM 765 O O . ASN A 1 92 ? 10.133 18.906 8.219 1 93.5 92 ASN A O 1
ATOM 769 N N . GLY A 1 93 ? 9.516 20.781 7.074 1 94.69 93 GLY A N 1
ATOM 770 C CA . GLY A 1 93 ? 9.891 20.234 5.777 1 94.69 93 GLY A CA 1
ATOM 771 C C . GLY A 1 93 ? 11.336 19.781 5.719 1 94.69 93 GLY A C 1
ATOM 772 O O . GLY A 1 93 ? 11.641 18.734 5.152 1 94.69 93 GLY A O 1
ATOM 773 N N . LEU A 1 94 ? 12.211 20.562 6.277 1 95.62 94 LEU A N 1
ATOM 774 C CA . LEU A 1 94 ? 13.625 20.219 6.246 1 95.62 94 LEU A CA 1
ATOM 775 C C . LEU A 1 94 ? 13.891 18.922 7 1 95.62 94 LEU A C 1
ATOM 777 O O . LEU A 1 94 ? 14.547 18.031 6.48 1 95.62 94 LEU A O 1
ATOM 781 N N . GLU A 1 95 ? 13.391 18.797 8.188 1 95.56 95 GLU A N 1
ATOM 782 C CA . GLU A 1 95 ? 13.562 17.594 8.992 1 95.56 95 GLU A CA 1
ATOM 783 C C . GLU A 1 95 ? 12.992 16.375 8.281 1 95.56 95 GLU A C 1
ATOM 785 O O . GLU A 1 95 ? 13.602 15.305 8.273 1 95.56 95 GLU A O 1
ATOM 790 N N . ALA A 1 96 ? 11.812 16.516 7.766 1 96.81 96 ALA A N 1
ATOM 791 C CA . ALA A 1 96 ? 11.172 15.414 7.051 1 96.81 96 ALA A CA 1
ATOM 792 C C . ALA A 1 96 ? 12.008 14.977 5.852 1 96.81 96 ALA A C 1
ATOM 794 O O . ALA A 1 96 ? 12.164 13.781 5.598 1 96.81 96 ALA A O 1
ATOM 795 N N . MET A 1 97 ? 12.531 15.961 5.121 1 97.56 97 MET A N 1
ATOM 796 C CA . MET A 1 97 ? 13.367 15.656 3.967 1 97.56 97 MET A CA 1
ATOM 797 C C . MET A 1 97 ? 14.648 14.945 4.395 1 97.56 97 MET A C 1
ATOM 799 O O . MET A 1 97 ? 15.125 14.047 3.705 1 97.56 97 MET A O 1
ATOM 803 N N . GLN A 1 98 ? 15.156 15.344 5.461 1 97.62 98 GLN A N 1
ATOM 804 C CA . GLN A 1 98 ? 16.359 14.688 5.977 1 97.62 98 GLN A CA 1
ATOM 805 C C . GLN A 1 98 ? 16.062 13.242 6.363 1 97.62 98 GLN A C 1
ATOM 807 O O . GLN A 1 98 ? 16.859 12.344 6.094 1 97.62 98 GLN A O 1
ATOM 812 N N . CYS A 1 99 ? 14.953 13.023 7.023 1 97.94 99 CYS A N 1
ATOM 813 C CA . CYS A 1 99 ? 14.547 11.664 7.348 1 97.94 99 CYS A CA 1
ATOM 814 C C . CYS A 1 99 ? 14.344 10.836 6.082 1 97.94 99 CYS A C 1
ATOM 816 O O . CYS A 1 99 ? 14.758 9.68 6.023 1 97.94 99 CYS A O 1
ATOM 818 N N . ALA A 1 100 ? 13.711 11.445 5.098 1 98.19 100 ALA A N 1
ATOM 819 C CA . ALA A 1 100 ? 13.5 10.773 3.818 1 98.19 100 ALA A CA 1
ATOM 820 C C . ALA A 1 100 ? 14.828 10.406 3.166 1 98.19 100 ALA A C 1
ATOM 822 O O . ALA A 1 100 ? 14.977 9.305 2.619 1 98.19 100 ALA A O 1
ATOM 823 N N . LEU A 1 101 ? 15.742 11.336 3.205 1 98.25 101 LEU A N 1
ATOM 824 C CA . LEU A 1 101 ? 17.062 11.07 2.635 1 98.25 101 LEU A CA 1
ATOM 825 C C . LEU A 1 101 ? 17.719 9.875 3.316 1 98.25 101 LEU A C 1
ATOM 827 O O . LEU A 1 101 ? 18.281 9.008 2.648 1 98.25 101 LEU A O 1
ATOM 831 N N . GLN A 1 102 ? 17.641 9.867 4.625 1 97.94 102 GLN A N 1
ATOM 832 C CA . GLN A 1 102 ? 18.219 8.742 5.352 1 97.94 102 GLN A CA 1
ATOM 833 C C . GLN A 1 102 ? 17.516 7.434 4.977 1 97.94 102 GLN A C 1
ATOM 835 O O . GLN A 1 102 ? 18.172 6.402 4.82 1 97.94 102 GLN A O 1
ATOM 840 N N . LEU A 1 103 ? 16.219 7.457 4.895 1 97.81 103 LEU A N 1
ATOM 841 C CA . LEU A 1 103 ? 15.453 6.293 4.461 1 97.81 103 LEU A CA 1
ATOM 842 C C . LEU A 1 103 ? 15.93 5.805 3.1 1 97.81 103 LEU A C 1
ATOM 844 O O . LEU A 1 103 ? 16.172 4.609 2.918 1 97.81 103 LEU A O 1
ATOM 848 N N . GLU A 1 104 ? 16.094 6.754 2.186 1 98.06 104 GLU A N 1
ATOM 849 C CA . GLU A 1 104 ? 16.516 6.398 0.832 1 98.06 104 GLU A CA 1
ATOM 850 C C . GLU A 1 104 ? 17.938 5.852 0.818 1 98.06 104 GLU A C 1
ATOM 852 O O . GLU A 1 104 ? 18.25 4.945 0.045 1 98.06 104 GLU A O 1
ATOM 857 N N . LYS A 1 105 ? 18.766 6.395 1.582 1 97.75 105 LYS A N 1
ATOM 858 C CA . LYS A 1 105 ? 20.125 5.875 1.681 1 97.75 105 LYS A CA 1
ATOM 859 C C . LYS A 1 105 ? 20.141 4.449 2.223 1 97.75 105 LYS A C 1
ATOM 861 O O . LYS A 1 105 ? 20.906 3.607 1.76 1 97.75 105 LYS A O 1
ATOM 866 N N . ASN A 1 106 ? 19.297 4.195 3.229 1 97.69 106 ASN A N 1
ATOM 867 C CA . ASN A 1 106 ? 19.156 2.842 3.752 1 97.69 106 ASN A CA 1
ATOM 868 C C . ASN A 1 106 ? 18.672 1.874 2.68 1 97.69 106 ASN A C 1
ATOM 870 O O . ASN A 1 106 ? 19.188 0.765 2.549 1 97.69 106 ASN A O 1
ATOM 874 N N . VAL A 1 107 ? 17.641 2.285 1.957 1 97.81 107 VAL A N 1
ATOM 875 C CA . VAL A 1 107 ? 17.109 1.471 0.871 1 97.81 107 VAL A CA 1
ATOM 876 C C . VAL A 1 107 ? 18.188 1.214 -0.168 1 97.81 107 VAL A C 1
ATOM 878 O O . VAL A 1 107 ? 18.375 0.082 -0.623 1 97.81 107 VAL A O 1
ATOM 881 N N . ASN A 1 108 ? 18.922 2.283 -0.51 1 97.62 108 ASN A N 1
ATOM 882 C CA . ASN A 1 108 ? 19.984 2.154 -1.496 1 97.62 108 ASN A CA 1
ATOM 883 C C . ASN A 1 108 ? 21.062 1.186 -1.028 1 97.62 108 ASN A C 1
ATOM 885 O O . ASN A 1 108 ? 21.531 0.351 -1.804 1 97.62 108 ASN A O 1
ATOM 889 N N . GLN A 1 109 ? 21.484 1.282 0.197 1 98.06 109 GLN A N 1
ATOM 890 C CA . GLN A 1 109 ? 22.484 0.36 0.729 1 98.06 109 GLN A CA 1
ATOM 891 C C . GLN A 1 109 ? 21.984 -1.082 0.669 1 98.06 109 GLN A C 1
ATOM 893 O O . GLN A 1 109 ? 22.75 -1.992 0.329 1 98.06 109 GLN A O 1
ATOM 898 N N . ALA A 1 110 ? 20.734 -1.284 1.028 1 97.94 110 ALA A N 1
ATOM 899 C CA . ALA A 1 110 ? 20.141 -2.619 0.959 1 97.94 110 ALA A CA 1
ATOM 900 C C . ALA A 1 110 ? 20.156 -3.156 -0.469 1 97.94 110 ALA A C 1
ATOM 902 O O . ALA A 1 110 ? 20.422 -4.344 -0.689 1 97.94 110 ALA A O 1
ATOM 903 N N . LEU A 1 111 ? 19.891 -2.275 -1.44 1 98.31 111 LEU A N 1
ATOM 904 C CA . LEU A 1 111 ? 19.922 -2.662 -2.848 1 98.31 111 LEU A CA 1
ATOM 905 C C . LEU A 1 111 ? 21.344 -3.035 -3.271 1 98.31 111 LEU A C 1
ATOM 907 O O . LEU A 1 111 ? 21.531 -3.998 -4.016 1 98.31 111 LEU A O 1
ATOM 911 N N . LEU A 1 112 ? 22.281 -2.258 -2.811 1 98.12 112 LEU A N 1
ATOM 912 C CA . LEU A 1 112 ? 23.672 -2.557 -3.117 1 98.12 112 LEU A CA 1
ATOM 913 C C . LEU A 1 112 ? 24.094 -3.883 -2.492 1 98.12 112 LEU A C 1
ATOM 915 O O . LEU A 1 112 ? 24.812 -4.676 -3.121 1 98.12 112 LEU A O 1
ATOM 919 N N . ASP A 1 113 ? 23.672 -4.125 -1.277 1 98.44 113 ASP A N 1
ATOM 920 C CA . ASP A 1 113 ? 23.938 -5.402 -0.6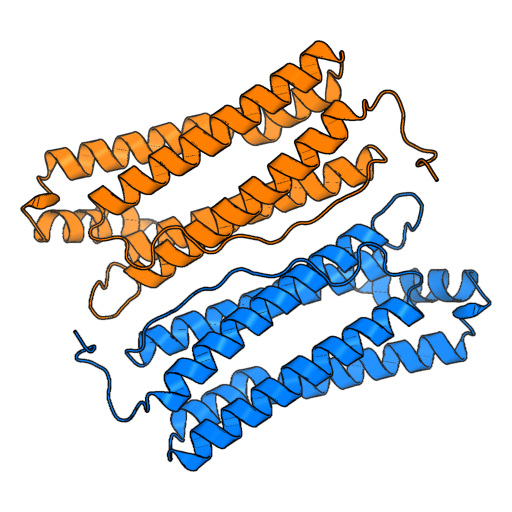28 1 98.44 113 ASP A CA 1
ATOM 921 C C . ASP A 1 113 ? 23.312 -6.555 -1.404 1 98.44 113 ASP A C 1
ATOM 923 O O . ASP A 1 113 ? 23.938 -7.609 -1.574 1 98.44 113 ASP A O 1
ATOM 927 N N . LEU A 1 114 ? 22.109 -6.355 -1.837 1 98.44 114 LEU A N 1
ATOM 928 C CA . LEU A 1 114 ? 21.438 -7.348 -2.662 1 98.44 114 LEU A CA 1
ATOM 929 C C . LEU A 1 114 ? 22.203 -7.598 -3.957 1 98.44 114 LEU A C 1
ATOM 931 O O . LEU A 1 114 ? 22.359 -8.742 -4.375 1 98.44 114 LEU A O 1
ATOM 935 N N . HIS A 1 115 ? 22.641 -6.555 -4.551 1 98.44 115 HIS A N 1
ATOM 936 C CA . HIS A 1 115 ? 23.438 -6.668 -5.77 1 98.44 115 HIS A CA 1
ATOM 937 C C . HIS A 1 115 ? 24.703 -7.465 -5.523 1 98.44 115 HIS A C 1
ATOM 939 O O . HIS A 1 115 ? 25.109 -8.281 -6.355 1 98.44 115 HIS A O 1
ATOM 945 N N . LYS A 1 116 ? 25.375 -7.215 -4.441 1 98.56 116 LYS A N 1
ATOM 946 C CA . LYS A 1 116 ? 26.594 -7.945 -4.074 1 98.56 116 LYS A CA 1
ATOM 947 C C . LYS A 1 116 ? 26.312 -9.438 -3.934 1 98.56 116 LYS A C 1
ATOM 949 O O . LYS A 1 116 ? 27.078 -10.273 -4.422 1 98.56 116 LYS A O 1
ATOM 954 N N . ILE A 1 117 ? 25.203 -9.773 -3.223 1 98.62 117 ILE A N 1
ATOM 955 C CA . ILE A 1 117 ? 24.812 -11.172 -3.084 1 98.62 117 ILE A CA 1
ATOM 956 C C . ILE A 1 117 ? 24.625 -11.797 -4.465 1 98.62 117 ILE A C 1
ATOM 958 O O . ILE A 1 117 ? 25.109 -12.891 -4.734 1 98.62 117 ILE A O 1
ATOM 962 N N . ALA A 1 118 ? 23.906 -11.078 -5.352 1 98.44 118 ALA A N 1
ATOM 963 C CA . ALA A 1 118 ? 23.656 -11.547 -6.711 1 98.44 118 ALA A CA 1
ATOM 964 C C . ALA A 1 118 ? 24.969 -11.781 -7.453 1 98.44 118 ALA A C 1
ATOM 966 O O . ALA A 1 118 ? 25.125 -12.797 -8.141 1 98.44 118 ALA A O 1
ATOM 967 N N . SER A 1 119 ? 25.875 -10.844 -7.309 1 98.31 119 SER A N 1
ATOM 968 C CA . SER A 1 119 ? 27.188 -10.953 -7.945 1 98.31 119 SER A CA 1
ATOM 969 C C . SER A 1 119 ? 27.969 -12.125 -7.383 1 98.31 119 SER A C 1
ATOM 971 O O . SER A 1 119 ? 28.562 -12.906 -8.141 1 98.31 119 SER A O 1
ATOM 973 N N . ASP A 1 120 ? 28.016 -12.297 -6.102 1 98.44 120 ASP A N 1
ATOM 974 C CA . ASP A 1 120 ? 28.734 -13.383 -5.441 1 98.44 120 ASP A CA 1
ATOM 975 C C . ASP A 1 120 ? 28.203 -14.742 -5.887 1 98.44 120 ASP A C 1
ATOM 977 O O . ASP A 1 120 ? 28.969 -15.703 -6.004 1 98.44 120 ASP A O 1
ATOM 981 N N . LYS A 1 121 ? 26.922 -14.781 -6.172 1 98.19 121 LYS A N 1
ATOM 982 C CA . LYS A 1 121 ? 26.297 -16.047 -6.566 1 98.19 121 LYS A CA 1
ATOM 983 C C . LYS A 1 121 ? 26.234 -16.172 -8.086 1 98.19 121 LYS A C 1
ATOM 985 O O . LYS A 1 121 ? 25.562 -17.062 -8.609 1 98.19 121 LYS A O 1
ATOM 990 N N . VAL A 1 122 ? 26.812 -15.25 -8.828 1 97.12 122 VAL A N 1
ATOM 991 C CA . VAL A 1 122 ? 26.953 -15.242 -10.281 1 97.12 122 VAL A CA 1
ATOM 992 C C . VAL A 1 122 ? 25.562 -15.266 -10.93 1 97.12 122 VAL A C 1
ATOM 994 O O . VAL A 1 122 ? 25.281 -16.125 -11.773 1 97.12 122 VAL A O 1
ATOM 997 N N . ASP A 1 123 ? 24.719 -14.32 -10.539 1 97.94 123 ASP A N 1
ATOM 998 C CA . ASP A 1 123 ? 23.391 -14.117 -11.094 1 97.94 123 ASP A CA 1
ATOM 999 C C . ASP A 1 123 ? 23.328 -12.828 -11.914 1 97.94 123 ASP A C 1
ATOM 1001 O O . ASP A 1 123 ? 22.812 -11.812 -11.453 1 97.94 123 ASP A O 1
ATOM 1005 N N . PRO A 1 124 ? 23.766 -12.805 -13.117 1 97.12 124 PRO A N 1
ATOM 1006 C CA . PRO A 1 124 ? 23.844 -11.578 -13.922 1 97.12 124 PRO A CA 1
ATOM 1007 C C . PRO A 1 124 ? 22.453 -11.016 -14.258 1 97.12 124 PRO A C 1
ATOM 1009 O O . PRO A 1 124 ? 22.312 -9.812 -14.461 1 97.12 124 PRO A O 1
ATOM 1012 N N . HIS A 1 125 ? 21.531 -11.898 -14.32 1 96.81 125 HIS A N 1
ATOM 1013 C CA . HIS A 1 125 ? 20.188 -11.422 -14.594 1 96.81 125 HIS A CA 1
ATOM 1014 C C . HIS A 1 125 ? 19.672 -10.539 -13.461 1 96.81 125 HIS A C 1
ATOM 1016 O O . HIS A 1 125 ? 19.109 -9.469 -13.703 1 96.81 125 HIS A O 1
ATOM 1022 N N . LEU A 1 126 ? 19.828 -11.031 -12.258 1 97.94 126 LEU A N 1
ATOM 1023 C CA . LEU A 1 126 ? 19.422 -10.234 -11.102 1 97.94 126 LEU A CA 1
ATOM 1024 C C . LEU A 1 126 ? 20.234 -8.938 -11.031 1 97.94 126 LEU A C 1
ATOM 1026 O O . LEU A 1 126 ? 19.672 -7.875 -10.734 1 97.94 126 LEU A O 1
ATOM 1030 N N . CYS A 1 127 ? 21.484 -9 -11.273 1 97.94 127 CYS A N 1
ATOM 1031 C CA . CYS A 1 127 ? 22.312 -7.793 -11.305 1 97.94 127 CYS A CA 1
ATOM 1032 C C . CYS A 1 127 ? 21.75 -6.785 -12.312 1 97.94 127 CYS A C 1
ATOM 1034 O O . CYS A 1 127 ? 21.578 -5.613 -11.984 1 97.94 127 CYS A O 1
ATOM 1036 N N . ASP A 1 128 ? 21.484 -7.285 -13.484 1 97.75 128 ASP A N 1
ATOM 1037 C CA . ASP A 1 128 ? 20.953 -6.426 -14.539 1 97.75 128 ASP A CA 1
ATOM 1038 C C . ASP A 1 128 ? 19.594 -5.844 -14.141 1 97.75 128 ASP A C 1
ATOM 1040 O O . ASP A 1 128 ? 19.328 -4.664 -14.391 1 97.75 128 ASP A O 1
ATOM 1044 N N . PHE A 1 129 ? 18.812 -6.648 -13.539 1 98.06 129 PHE A N 1
ATOM 1045 C CA . PHE A 1 129 ? 17.5 -6.219 -13.078 1 98.06 129 PHE A CA 1
ATOM 1046 C C . PHE A 1 129 ? 17.625 -5.059 -12.102 1 98.06 129 PHE A C 1
ATOM 1048 O O . PHE A 1 129 ? 16.922 -4.051 -12.234 1 98.06 129 PHE A O 1
ATOM 1055 N N . LEU A 1 130 ? 18.484 -5.156 -11.125 1 98.12 130 LEU A N 1
ATOM 1056 C CA . LEU A 1 130 ? 18.672 -4.137 -10.102 1 98.12 130 LEU A CA 1
ATOM 1057 C C . LEU A 1 130 ? 19.266 -2.863 -10.711 1 98.12 130 LEU A C 1
ATOM 1059 O O . LEU A 1 130 ? 18.844 -1.757 -10.359 1 98.12 130 LEU A O 1
ATOM 1063 N N . GLU A 1 131 ? 20.172 -2.994 -11.609 1 96.5 131 GLU A N 1
ATOM 1064 C CA . GLU A 1 131 ? 20.812 -1.85 -12.266 1 96.5 131 GLU A CA 1
ATOM 1065 C C . GLU A 1 131 ? 19.812 -1.081 -13.125 1 96.5 131 GLU A C 1
ATOM 1067 O O . GLU A 1 131 ? 19.828 0.151 -13.156 1 96.5 131 GLU A O 1
ATOM 1072 N N . THR A 1 132 ? 18.938 -1.78 -13.711 1 95.19 132 THR A N 1
ATOM 1073 C CA . THR A 1 132 ? 18 -1.203 -14.672 1 95.19 132 THR A CA 1
ATOM 1074 C C . THR A 1 132 ? 16.828 -0.541 -13.953 1 95.19 132 THR A C 1
ATOM 1076 O O . THR A 1 132 ? 16.422 0.565 -14.312 1 95.19 132 THR A O 1
ATOM 1079 N N . HIS A 1 133 ? 16.391 -1.143 -12.961 1 94.44 133 HIS A N 1
ATOM 1080 C CA . HIS A 1 133 ? 15.102 -0.714 -12.438 1 94.44 133 HIS A CA 1
ATOM 1081 C C . HIS A 1 133 ? 15.266 0.005 -11.102 1 94.44 133 HIS A C 1
ATOM 1083 O O . HIS A 1 133 ? 14.352 0.698 -10.648 1 94.44 133 HIS A O 1
ATOM 1089 N N . TYR A 1 134 ? 16.453 -0.05 -10.484 1 96.56 134 TYR A N 1
ATOM 1090 C CA . TYR A 1 134 ? 16.516 0.472 -9.125 1 96.56 134 TYR A CA 1
ATOM 1091 C C . TYR A 1 134 ? 17.703 1.416 -8.961 1 96.56 134 TYR A C 1
ATOM 1093 O O . TYR A 1 134 ? 17.531 2.561 -8.531 1 96.56 134 TYR A O 1
ATOM 1101 N N . LEU A 1 135 ? 18.859 1.018 -9.344 1 95.12 135 LEU A N 1
ATOM 1102 C CA . LEU A 1 135 ? 20.078 1.699 -8.914 1 95.12 135 LEU A CA 1
ATOM 1103 C C . LEU A 1 135 ? 20.125 3.113 -9.477 1 95.12 135 LEU A C 1
ATOM 1105 O O . LEU A 1 135 ? 20.438 4.066 -8.758 1 95.12 135 LEU A O 1
ATOM 1109 N N . ASN A 1 136 ? 19.797 3.264 -10.75 1 92.56 136 ASN A N 1
ATOM 1110 C CA . ASN A 1 136 ? 19.812 4.609 -11.32 1 92.56 136 ASN A CA 1
ATOM 1111 C C . ASN A 1 136 ? 18.75 5.496 -10.695 1 92.56 136 ASN A C 1
ATOM 1113 O O . ASN A 1 136 ? 19 6.66 -10.383 1 92.56 136 ASN A O 1
ATOM 1117 N N . GLU A 1 137 ? 17.578 4.957 -10.562 1 93.38 137 GLU A N 1
ATOM 1118 C CA . GLU A 1 137 ? 16.484 5.703 -9.969 1 93.38 137 GLU A CA 1
ATOM 1119 C C . GLU A 1 137 ? 16.797 6.129 -8.547 1 93.38 137 GLU A C 1
ATOM 1121 O O . GLU A 1 137 ? 16.453 7.234 -8.125 1 93.38 137 GLU A O 1
ATOM 1126 N N . GLN A 1 138 ? 17.531 5.262 -7.832 1 95 138 GLN A N 1
ATOM 1127 C CA . GLN A 1 138 ? 17.906 5.57 -6.453 1 95 138 GLN A CA 1
ATOM 1128 C C . GLN A 1 138 ? 18.875 6.742 -6.395 1 95 138 GLN A C 1
ATOM 1130 O O . GLN A 1 138 ? 18.75 7.625 -5.543 1 95 138 GLN A O 1
ATOM 1135 N N . VAL A 1 139 ? 19.797 6.793 -7.312 1 93.88 139 VAL A N 1
ATOM 1136 C CA . VAL A 1 139 ? 20.781 7.879 -7.34 1 93.88 139 VAL A CA 1
ATOM 1137 C C . VAL A 1 139 ? 20.078 9.203 -7.625 1 93.88 139 VAL A C 1
ATOM 1139 O O . VAL A 1 139 ? 20.359 10.219 -6.98 1 93.88 139 VAL A O 1
ATOM 1142 N N . GLU A 1 140 ? 19.188 9.172 -8.531 1 94.69 140 GLU A N 1
ATOM 1143 C CA . GLU A 1 140 ? 18.422 10.367 -8.875 1 94.69 140 GLU A CA 1
ATOM 1144 C C . GLU A 1 140 ? 17.578 10.836 -7.695 1 94.69 140 GLU A C 1
ATOM 1146 O O . GLU A 1 140 ? 17.484 12.039 -7.426 1 94.69 140 GLU A O 1
ATOM 1151 N N . ALA A 1 141 ? 16.953 9.906 -7.035 1 95 141 ALA A N 1
ATOM 1152 C CA . ALA A 1 141 ? 16.109 10.234 -5.895 1 95 141 ALA A CA 1
ATOM 1153 C C . ALA A 1 141 ? 16.922 10.852 -4.762 1 95 141 ALA A C 1
ATOM 1155 O O . ALA A 1 141 ? 16.516 11.852 -4.168 1 95 141 ALA A O 1
ATOM 1156 N N . ILE A 1 142 ? 18.047 10.297 -4.492 1 96.81 142 ILE A N 1
ATOM 1157 C CA . ILE A 1 142 ? 18.922 10.789 -3.43 1 96.81 142 ILE A CA 1
ATOM 1158 C C . ILE A 1 142 ? 19.422 12.188 -3.777 1 96.81 142 ILE A C 1
ATOM 1160 O O . ILE A 1 142 ? 19.438 13.078 -2.924 1 96.81 142 ILE A O 1
ATOM 1164 N N . LYS A 1 143 ? 19.781 12.406 -5.027 1 97.12 143 LYS A N 1
ATOM 1165 C CA . LYS A 1 143 ? 20.219 13.719 -5.48 1 97.12 143 LYS A CA 1
ATOM 1166 C C . LYS A 1 143 ? 19.109 14.758 -5.336 1 97.12 143 LYS A C 1
ATOM 1168 O O . LYS A 1 143 ? 19.344 15.867 -4.855 1 97.12 143 LYS A O 1
ATOM 1173 N N . LYS A 1 144 ? 17.969 14.406 -5.762 1 96.5 144 LYS A N 1
ATOM 1174 C CA . LYS A 1 144 ? 16.812 15.297 -5.668 1 96.5 144 LYS A CA 1
ATOM 1175 C C . LYS A 1 144 ? 16.547 15.711 -4.223 1 96.5 144 LYS A C 1
ATOM 1177 O O . LYS A 1 144 ? 16.375 16.891 -3.936 1 96.5 144 LYS A O 1
ATOM 1182 N N . LEU A 1 145 ? 16.531 14.727 -3.338 1 97.56 145 LEU A N 1
ATOM 1183 C CA . LEU A 1 145 ? 16.344 15.016 -1.921 1 97.56 145 LEU A CA 1
ATOM 1184 C C . LEU A 1 145 ? 17.453 15.906 -1.387 1 97.56 145 LEU A C 1
ATOM 1186 O O . LEU A 1 145 ? 17.203 16.844 -0.623 1 97.56 145 LEU A O 1
ATOM 1190 N N . GLY A 1 146 ? 18.688 15.586 -1.747 1 96.94 146 GLY A N 1
ATOM 1191 C CA . GLY A 1 146 ? 19.812 16.422 -1.369 1 96.94 146 GLY A CA 1
ATOM 1192 C C . GLY A 1 146 ? 19.641 17.875 -1.805 1 96.94 146 GLY A C 1
ATOM 1193 O O . GLY A 1 146 ? 19.922 18.797 -1.036 1 96.94 146 GLY A O 1
ATOM 1194 N N . ASP A 1 147 ? 19.172 18.062 -3.066 1 96.62 147 ASP A N 1
ATOM 1195 C CA . ASP A 1 147 ? 18.922 19.406 -3.574 1 96.62 147 ASP A CA 1
ATOM 1196 C C . ASP A 1 147 ? 17.859 20.125 -2.746 1 96.62 147 ASP A C 1
ATOM 1198 O O . ASP A 1 147 ? 18.016 21.297 -2.416 1 96.62 147 ASP A O 1
ATOM 1202 N N . HIS A 1 148 ? 16.797 19.469 -2.441 1 96.19 148 HIS A N 1
ATOM 1203 C CA . HIS A 1 148 ? 15.734 20.047 -1.638 1 96.19 148 HIS A CA 1
ATOM 1204 C C . HIS A 1 148 ? 16.25 20.453 -0.259 1 96.19 148 HIS A C 1
ATOM 1206 O O . HIS A 1 148 ? 15.945 21.547 0.221 1 96.19 148 HIS A O 1
ATOM 1212 N N . ILE A 1 149 ? 17.062 19.609 0.364 1 96.69 149 ILE A N 1
ATOM 1213 C CA . ILE A 1 149 ? 17.609 19.875 1.687 1 96.69 149 ILE A CA 1
ATOM 1214 C C . ILE A 1 149 ? 18.531 21.109 1.622 1 96.69 149 ILE A C 1
ATOM 1216 O O . ILE A 1 149 ? 18.469 21.984 2.484 1 96.69 149 ILE A O 1
ATOM 1220 N N . THR A 1 150 ? 19.344 21.125 0.625 1 96.25 150 THR A N 1
ATOM 1221 C CA . THR A 1 150 ? 20.25 22.25 0.442 1 96.25 150 THR A CA 1
ATOM 1222 C C . THR A 1 150 ? 19.453 23.547 0.286 1 96.25 150 THR A C 1
ATOM 1224 O O . THR A 1 150 ? 19.766 24.547 0.934 1 96.25 150 THR A O 1
ATOM 1227 N N . ASN A 1 151 ? 18.406 23.531 -0.591 1 94.44 151 ASN A N 1
ATOM 1228 C CA . ASN A 1 151 ? 17.578 24.703 -0.806 1 94.44 151 ASN A CA 1
ATOM 1229 C C . ASN A 1 151 ? 16.859 25.141 0.475 1 94.44 151 ASN A C 1
ATOM 1231 O O . ASN A 1 151 ? 16.844 26.328 0.815 1 94.44 151 ASN A O 1
ATOM 1235 N N . LEU A 1 152 ? 16.359 24.203 1.199 1 95.25 152 LEU A N 1
ATOM 1236 C CA . LEU A 1 152 ? 15.656 24.5 2.441 1 95.25 152 LEU A CA 1
ATOM 1237 C C . LEU A 1 152 ? 16.609 25.062 3.494 1 95.25 152 LEU A C 1
ATOM 1239 O O . LEU A 1 152 ? 16.25 25.953 4.258 1 95.25 152 LEU A O 1
ATOM 1243 N N . THR A 1 153 ? 17.828 24.5 3.514 1 94.06 153 THR A N 1
ATOM 1244 C CA . THR A 1 153 ? 18.859 24.984 4.434 1 94.06 153 THR A CA 1
ATOM 1245 C C . THR A 1 153 ? 19.266 26.422 4.078 1 94.06 153 THR A C 1
ATOM 1247 O O . THR A 1 153 ? 19.391 27.266 4.957 1 94.06 153 THR A O 1
ATOM 1250 N N . LYS A 1 154 ? 19.422 26.656 2.846 1 92 154 LYS A N 1
ATOM 1251 C CA . LYS A 1 154 ? 19.781 27.984 2.363 1 92 154 LYS A CA 1
ATOM 1252 C C . LYS A 1 154 ? 18.734 29.016 2.738 1 92 154 LYS A C 1
ATOM 1254 O O . LYS A 1 154 ? 19.062 30.172 3.043 1 92 154 LYS A O 1
ATOM 1259 N N . MET A 1 155 ? 17.469 28.609 2.748 1 90.5 155 MET A N 1
ATOM 1260 C CA . MET A 1 155 ? 16.359 29.516 3.041 1 90.5 155 MET A CA 1
ATOM 1261 C C . MET A 1 155 ? 16.156 29.641 4.547 1 90.5 155 MET A C 1
ATOM 1263 O O . MET A 1 155 ? 15.219 30.312 4.988 1 90.5 155 MET A O 1
ATOM 1267 N N . ASP A 1 156 ? 17.016 28.984 5.336 1 84.88 156 ASP A N 1
ATOM 1268 C CA . ASP A 1 156 ? 16.906 28.984 6.793 1 84.88 156 ASP A CA 1
ATOM 1269 C C . ASP A 1 156 ? 15.531 28.516 7.246 1 84.88 156 ASP A C 1
ATOM 1271 O O . ASP A 1 156 ? 14.867 29.188 8.031 1 84.88 156 ASP A O 1
ATOM 1275 N N . ALA A 1 157 ? 15.156 27.453 6.742 1 78.44 157 ALA A N 1
ATOM 1276 C CA . ALA A 1 157 ? 13.805 26.938 6.938 1 78.44 157 ALA A CA 1
ATOM 1277 C C . ALA A 1 157 ? 13.562 26.562 8.398 1 78.44 157 ALA A C 1
ATOM 1279 O O . ALA A 1 157 ? 12.414 26.5 8.852 1 78.44 157 ALA A O 1
ATOM 1280 N N . VAL A 1 158 ? 14.602 26.328 9.141 1 75 158 VAL A N 1
ATOM 1281 C CA . VAL A 1 158 ? 14.445 26 10.555 1 75 158 VAL A CA 1
ATOM 1282 C C . VAL A 1 158 ? 13.922 27.203 11.312 1 75 158 VAL A C 1
ATOM 1284 O O . VAL A 1 158 ? 13.062 27.078 12.188 1 75 158 VAL A O 1
ATOM 1287 N N . LYS A 1 159 ? 14.344 28.406 10.898 1 78.38 159 LYS A N 1
ATOM 1288 C CA . LYS A 1 159 ? 14.031 29.625 11.641 1 78.38 159 LYS A CA 1
ATOM 1289 C C . LYS A 1 159 ? 12.898 30.391 10.961 1 78.38 159 LYS A C 1
ATOM 1291 O O . LYS A 1 159 ? 12.188 31.156 11.617 1 78.38 159 LYS A O 1
ATOM 1296 N N . SER A 1 160 ? 12.828 30.031 9.688 1 82.31 160 SER A N 1
ATOM 1297 C CA . SER A 1 160 ? 11.867 30.828 8.922 1 82.31 160 SER A CA 1
ATOM 1298 C C . SER A 1 160 ? 10.719 29.969 8.414 1 82.31 160 SER A C 1
ATOM 1300 O O . SER A 1 160 ? 10.875 29.203 7.473 1 82.31 160 SER A O 1
ATOM 1302 N N . LYS A 1 161 ? 9.586 30.078 8.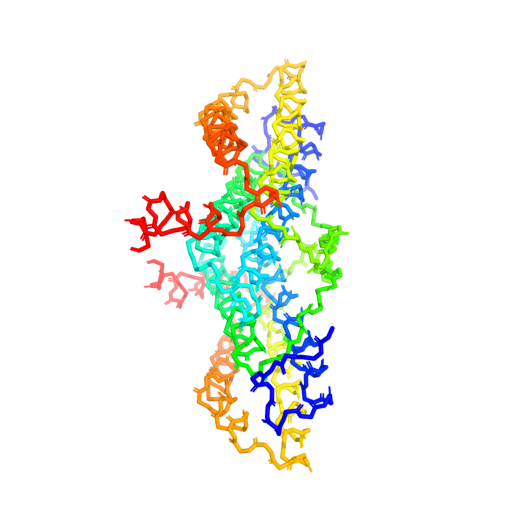969 1 83.81 161 LYS A N 1
ATOM 1303 C CA . LYS A 1 161 ? 8.375 29.391 8.516 1 83.81 161 LYS A CA 1
ATOM 1304 C C . LYS A 1 161 ? 8 29.828 7.102 1 83.81 161 LYS A C 1
ATOM 1306 O O . LYS A 1 161 ? 7.441 29.047 6.332 1 83.81 161 LYS A O 1
ATOM 1311 N N . MET A 1 162 ? 8.438 30.969 6.781 1 89.38 162 MET A N 1
ATOM 1312 C CA . MET A 1 162 ? 8.148 31.484 5.445 1 89.38 162 MET A CA 1
ATOM 1313 C C . MET A 1 162 ? 8.922 30.719 4.387 1 89.38 162 MET A C 1
ATOM 1315 O O . MET A 1 162 ? 8.414 30.484 3.285 1 89.38 162 MET A O 1
ATOM 1319 N N . ALA A 1 163 ? 10.055 30.344 4.695 1 90.31 163 ALA A N 1
ATOM 1320 C CA . ALA A 1 163 ? 10.883 29.578 3.775 1 90.31 163 ALA A CA 1
ATOM 1321 C C . ALA A 1 163 ? 10.211 28.25 3.4 1 90.31 163 ALA A C 1
ATOM 1323 O O . ALA A 1 163 ? 10.164 27.891 2.227 1 90.31 163 ALA A O 1
ATOM 1324 N N . GLU A 1 164 ? 9.68 27.609 4.355 1 92.06 164 GLU A N 1
ATOM 1325 C CA . GLU A 1 164 ? 8.992 26.344 4.117 1 92.06 164 GLU A CA 1
ATOM 1326 C C . GLU A 1 164 ? 7.762 26.547 3.229 1 92.06 164 GLU A C 1
ATOM 1328 O O . GLU A 1 164 ? 7.508 25.734 2.328 1 92.06 164 GLU A O 1
ATOM 1333 N N . TYR A 1 165 ? 7.082 27.609 3.531 1 93.31 165 TYR A N 1
ATOM 1334 C CA . TYR A 1 165 ? 5.887 27.922 2.758 1 93.31 165 TYR A CA 1
ATOM 1335 C C . TYR A 1 165 ? 6.238 28.203 1.301 1 93.31 165 TYR A C 1
ATOM 1337 O O . TYR A 1 165 ? 5.586 27.688 0.389 1 93.31 165 TYR A O 1
ATOM 1345 N N . LEU A 1 166 ? 7.219 28.969 1.126 1 92.81 166 LEU A N 1
ATOM 1346 C CA . LEU A 1 166 ? 7.637 29.328 -0.227 1 92.81 166 LEU A CA 1
ATOM 1347 C C . LEU A 1 166 ? 8.156 28.094 -0.972 1 92.81 166 LEU A C 1
ATOM 1349 O O . LEU A 1 166 ? 7.891 27.938 -2.164 1 92.81 166 LEU A O 1
ATOM 1353 N N . PHE A 1 167 ? 8.906 27.344 -0.277 1 94.62 167 PHE A N 1
ATOM 1354 C CA . PHE A 1 167 ? 9.398 26.094 -0.873 1 94.62 167 PHE A CA 1
ATOM 1355 C C . PHE A 1 167 ? 8.242 25.203 -1.289 1 94.62 167 PHE A C 1
ATOM 1357 O O . PHE A 1 167 ? 8.242 24.641 -2.387 1 94.62 167 PHE A O 1
ATOM 1364 N N . ASP A 1 168 ? 7.254 25.047 -0.416 1 95.56 168 ASP A N 1
ATOM 1365 C CA . ASP A 1 168 ? 6.062 24.25 -0.691 1 95.56 168 ASP A CA 1
ATOM 1366 C C . ASP A 1 168 ? 5.348 24.75 -1.944 1 95.56 168 ASP A C 1
ATOM 1368 O O . ASP A 1 168 ? 4.977 23.953 -2.812 1 95.56 168 ASP A O 1
ATOM 1372 N N . LYS A 1 169 ? 5.242 26.031 -2.107 1 93.81 169 LYS A N 1
ATOM 1373 C CA . LYS A 1 169 ? 4.465 26.656 -3.176 1 93.81 169 LYS A CA 1
ATOM 1374 C C . LYS A 1 169 ? 5.258 26.703 -4.48 1 93.81 169 LYS A C 1
ATOM 1376 O O . LYS A 1 169 ? 4.727 26.391 -5.547 1 93.81 169 LYS A O 1
ATOM 1381 N N . HIS A 1 170 ? 6.5 26.984 -4.426 1 91 170 HIS A N 1
ATOM 1382 C CA . HIS A 1 170 ? 7.25 27.297 -5.633 1 91 170 HIS A CA 1
ATOM 1383 C C . HIS A 1 170 ? 8.055 26.109 -6.125 1 91 170 HIS A C 1
ATOM 1385 O O . HIS A 1 170 ? 8.328 25.984 -7.324 1 91 170 HIS A O 1
ATOM 1391 N N . THR A 1 171 ? 8.422 25.312 -5.242 1 90.69 171 THR A N 1
ATOM 1392 C CA . THR A 1 171 ? 9.258 24.188 -5.633 1 90.69 171 THR A CA 1
ATOM 1393 C C . THR A 1 171 ? 8.43 22.906 -5.762 1 90.69 171 THR A C 1
ATOM 1395 O O . THR A 1 171 ? 8.57 22.172 -6.742 1 90.69 171 THR A O 1
ATOM 1398 N N . LEU A 1 172 ? 7.523 22.688 -4.816 1 91.62 172 LEU A N 1
ATOM 1399 C CA . LEU A 1 172 ? 6.801 21.406 -4.809 1 91.62 172 LEU A CA 1
ATOM 1400 C C . LEU A 1 172 ? 5.402 21.578 -5.391 1 91.62 172 LEU A C 1
ATOM 1402 O O . LEU A 1 172 ? 4.77 20.594 -5.789 1 91.62 172 LEU A O 1
ATOM 1406 N N . GLY A 1 173 ? 4.719 22.781 -5.309 1 83 173 GLY A N 1
ATOM 1407 C CA . GLY A 1 173 ? 3.359 23.062 -5.742 1 83 173 GLY A CA 1
ATOM 1408 C C . GLY A 1 173 ? 3.158 22.891 -7.234 1 83 173 GLY A C 1
ATOM 1409 O O . GLY A 1 173 ? 2.059 22.562 -7.684 1 83 173 GLY A O 1
ATOM 1410 N N . GLY A 1 174 ? 4.156 23.203 -8.055 1 66.88 174 GLY A N 1
ATOM 1411 C CA . GLY A 1 174 ? 3.998 23.125 -9.5 1 66.88 174 GLY A CA 1
ATOM 1412 C C . GLY A 1 174 ? 3.938 21.703 -10.031 1 66.88 174 GLY A C 1
ATOM 1413 O O . GLY A 1 174 ? 3.652 21.5 -11.211 1 66.88 174 GLY A O 1
ATOM 1414 N N . GLN A 1 175 ? 4.215 21 -9.117 1 55.19 175 GLN A N 1
ATOM 1415 C CA . GLN A 1 175 ? 4.246 19.609 -9.578 1 55.19 175 GLN A CA 1
ATOM 1416 C C . GLN A 1 175 ? 2.928 18.906 -9.281 1 55.19 175 GLN A C 1
ATOM 1418 O O . GLN A 1 175 ? 2.734 17.75 -9.68 1 55.19 175 GLN A O 1
ATOM 1423 N N . SER A 1 176 ? 1.989 19.562 -8.508 1 46.19 176 SER A N 1
ATOM 1424 C CA . SER A 1 176 ? 0.701 18.969 -8.164 1 46.19 176 SER A CA 1
ATOM 1425 C C . SER A 1 176 ? -0.302 19.125 -9.305 1 46.19 176 SER A C 1
ATOM 1427 O O . SER A 1 176 ? -0.193 20.047 -10.109 1 46.19 176 SER A O 1
ATOM 1429 N N . MET B 1 1 ? -1.436 19.438 20.656 1 72.88 1 MET B N 1
ATOM 1430 C CA . MET B 1 1 ? -2.57 20.344 20.75 1 72.88 1 MET B CA 1
ATOM 1431 C C . MET B 1 1 ? -3.678 19.938 19.781 1 72.88 1 MET B C 1
ATOM 1433 O O . MET B 1 1 ? -3.406 19.359 18.734 1 72.88 1 MET B O 1
ATOM 1437 N N . GLU B 1 2 ? -4.934 20.031 20.266 1 85.12 2 GLU B N 1
ATOM 1438 C CA . GLU B 1 2 ? -6.078 19.703 19.422 1 85.12 2 GLU B CA 1
ATOM 1439 C C . GLU B 1 2 ? -6.148 20.625 18.203 1 85.12 2 GLU B C 1
ATOM 1441 O O . GLU B 1 2 ? -5.738 21.781 18.281 1 85.12 2 GLU B O 1
ATOM 1446 N N . SER B 1 3 ? -6.582 20.062 17.156 1 90.5 3 SER B N 1
ATOM 1447 C CA . SER B 1 3 ? -6.711 20.828 15.93 1 90.5 3 SER B CA 1
ATOM 1448 C C . SER B 1 3 ? -7.746 21.953 16.062 1 90.5 3 SER B C 1
ATOM 1450 O O . SER B 1 3 ? -8.812 21.734 16.641 1 90.5 3 SER B O 1
ATOM 1452 N N . PRO B 1 4 ? -7.363 23.109 15.586 1 90.75 4 PRO B N 1
ATOM 1453 C CA . PRO B 1 4 ? -8.32 24.219 15.641 1 90.75 4 PRO B CA 1
ATOM 1454 C C . PRO B 1 4 ? -9.562 23.969 14.789 1 90.75 4 PRO B C 1
ATOM 1456 O O . PRO B 1 4 ? -10.586 24.625 14.984 1 90.75 4 PRO B O 1
ATOM 1459 N N . ILE B 1 5 ? -9.531 23.047 13.867 1 94.38 5 ILE B N 1
ATOM 1460 C CA . ILE B 1 5 ? -10.648 22.859 12.945 1 94.38 5 ILE B CA 1
ATOM 1461 C C . ILE B 1 5 ? -11.57 21.75 13.469 1 94.38 5 ILE B C 1
ATOM 1463 O O . ILE B 1 5 ? -12.656 21.531 12.922 1 94.38 5 ILE B O 1
ATOM 1467 N N . ARG B 1 6 ? -11.117 21.094 14.484 1 94.56 6 ARG B N 1
ATOM 1468 C CA . ARG B 1 6 ? -11.93 20.016 15.031 1 94.56 6 ARG B CA 1
ATOM 1469 C C . ARG B 1 6 ? -13.258 20.547 15.57 1 94.56 6 ARG B C 1
ATOM 1471 O O . ARG B 1 6 ? -13.273 21.469 16.391 1 94.56 6 ARG B O 1
ATOM 1478 N N . GLN B 1 7 ? -14.281 20.047 15.094 1 94.12 7 GLN B N 1
ATOM 1479 C CA . GLN B 1 7 ? -15.617 20.453 15.531 1 94.12 7 GLN B CA 1
ATOM 1480 C C . GLN B 1 7 ? -16.578 19.266 15.555 1 94.12 7 GLN B C 1
ATOM 1482 O O . GLN B 1 7 ? -16.859 18.688 14.508 1 94.12 7 GLN B O 1
ATOM 1487 N N . ASN B 1 8 ? -17.062 18.906 16.703 1 94.12 8 ASN B N 1
ATOM 1488 C CA . ASN B 1 8 ? -18.031 17.828 16.891 1 94.12 8 ASN B CA 1
ATOM 1489 C C . ASN B 1 8 ? -17.516 16.516 16.328 1 94.12 8 ASN B C 1
ATOM 1491 O O . ASN B 1 8 ? -18.25 15.805 15.625 1 94.12 8 ASN B O 1
ATOM 1495 N N . TYR B 1 9 ? -16.312 16.297 16.516 1 97.06 9 TYR B N 1
ATOM 1496 C CA . TYR B 1 9 ? -15.656 15.055 16.125 1 97.06 9 TYR B CA 1
ATOM 1497 C C . TYR B 1 9 ? -15.188 14.273 17.344 1 97.06 9 TYR B C 1
ATOM 1499 O O . TYR B 1 9 ? -14.102 14.531 17.875 1 97.06 9 TYR B O 1
ATOM 1507 N N . HIS B 1 10 ? -15.992 13.383 17.797 1 97.38 10 HIS B N 1
ATOM 1508 C CA . HIS B 1 10 ? -15.789 12.656 19.047 1 97.38 10 HIS B CA 1
ATOM 1509 C C . HIS B 1 10 ? -14.539 11.789 18.969 1 97.38 10 HIS B C 1
ATOM 1511 O O . HIS B 1 10 ? -14.219 11.227 17.922 1 97.38 10 HIS B O 1
ATOM 1517 N N . HIS B 1 11 ? -13.914 11.594 20.109 1 97.31 11 HIS B N 1
ATOM 1518 C CA . HIS B 1 11 ? -12.672 10.828 20.172 1 97.31 11 HIS B CA 1
ATOM 1519 C C . HIS B 1 11 ? -12.914 9.367 19.812 1 97.31 11 HIS B C 1
ATOM 1521 O O . HIS B 1 11 ? -12.047 8.711 19.234 1 97.31 11 HIS B O 1
ATOM 1527 N N . ASP B 1 12 ? -14.07 8.891 20.125 1 98.06 12 ASP B N 1
ATOM 1528 C CA . ASP B 1 12 ? -14.406 7.516 19.766 1 98.06 12 ASP B CA 1
ATOM 1529 C C . ASP B 1 12 ? -14.43 7.328 18.25 1 98.06 12 ASP B C 1
ATOM 1531 O O . ASP B 1 12 ? -14 6.293 17.734 1 98.06 12 ASP B O 1
ATOM 1535 N N . CYS B 1 13 ? -15 8.32 17.531 1 98.38 13 CYS B N 1
ATOM 1536 C CA . CYS B 1 13 ? -15.023 8.273 16.078 1 98.38 13 CYS B CA 1
ATOM 1537 C C . CYS B 1 13 ? -13.602 8.32 15.516 1 98.38 13 CYS B C 1
ATOM 1539 O O . CYS B 1 13 ? -13.258 7.543 14.625 1 98.38 13 CYS B O 1
ATOM 1541 N N . GLU B 1 14 ? -12.812 9.219 16.062 1 98.19 14 GLU B N 1
ATOM 1542 C CA . GLU B 1 14 ? -11.414 9.352 15.656 1 98.19 14 GLU B CA 1
ATOM 1543 C C . GLU B 1 14 ? -10.672 8.023 15.812 1 98.19 14 GLU B C 1
ATOM 1545 O O . GLU B 1 14 ? -9.984 7.586 14.898 1 98.19 14 GLU B O 1
ATOM 1550 N N . ALA B 1 15 ? -10.805 7.387 16.922 1 98.44 15 ALA B N 1
ATOM 1551 C CA . ALA B 1 15 ? -10.141 6.117 17.203 1 98.44 15 ALA B CA 1
ATOM 1552 C C . ALA B 1 15 ? -10.641 5.02 16.266 1 98.44 15 ALA B C 1
ATOM 1554 O O . ALA B 1 15 ? -9.859 4.191 15.805 1 98.44 15 ALA B O 1
ATOM 1555 N N . ALA B 1 16 ? -11.898 5.02 16.062 1 98.5 16 ALA B N 1
ATOM 1556 C CA . ALA B 1 16 ? -12.492 4 15.211 1 98.5 16 ALA B CA 1
ATOM 1557 C C . ALA B 1 16 ? -12.008 4.152 13.766 1 98.5 16 ALA B C 1
ATOM 1559 O O . ALA B 1 16 ? -11.789 3.154 13.07 1 98.5 16 ALA B O 1
ATOM 1560 N N . ILE B 1 17 ? -11.875 5.355 13.312 1 98.62 17 ILE B N 1
ATOM 1561 C CA . ILE B 1 17 ? -11.336 5.613 11.977 1 98.62 17 ILE B CA 1
ATOM 1562 C C . ILE B 1 17 ? -9.906 5.086 11.883 1 98.62 17 ILE B C 1
ATOM 1564 O O . ILE B 1 17 ? -9.539 4.449 10.898 1 98.62 17 ILE B O 1
ATOM 1568 N N . ASN B 1 18 ? -9.117 5.355 12.898 1 98.38 18 ASN B N 1
ATOM 1569 C CA . ASN B 1 18 ? -7.75 4.844 12.914 1 98.38 18 ASN B CA 1
ATOM 1570 C C . ASN B 1 18 ? -7.719 3.32 12.852 1 98.38 18 ASN B C 1
ATOM 1572 O O . ASN B 1 18 ? -6.883 2.742 12.156 1 98.38 18 ASN B O 1
ATOM 1576 N N . ARG B 1 19 ? -8.633 2.676 13.523 1 98.31 19 ARG B N 1
ATOM 1577 C CA . ARG B 1 19 ? -8.727 1.221 13.453 1 98.31 19 ARG B CA 1
ATOM 1578 C C . ARG B 1 19 ? -9.094 0.76 12.047 1 98.31 19 ARG B C 1
ATOM 1580 O O . ARG B 1 19 ? -8.539 -0.22 11.547 1 98.31 19 ARG B O 1
ATOM 1587 N N . MET B 1 20 ? -10.031 1.502 11.5 1 98.62 20 MET B N 1
ATOM 1588 C CA . MET B 1 20 ? -10.5 1.134 10.172 1 98.62 20 MET B CA 1
ATOM 1589 C C . MET B 1 20 ? -9.383 1.285 9.141 1 98.62 20 MET B C 1
ATOM 1591 O O . MET B 1 20 ? -9.273 0.475 8.219 1 98.62 20 MET B O 1
ATOM 1595 N N . ILE B 1 21 ? -8.562 2.338 9.242 1 98.56 21 ILE B N 1
ATOM 1596 C CA . ILE B 1 21 ? -7.414 2.541 8.359 1 98.56 21 ILE B CA 1
ATOM 1597 C C . ILE B 1 21 ? -6.508 1.312 8.398 1 98.56 21 ILE B C 1
ATOM 1599 O O . ILE B 1 21 ? -6.125 0.782 7.355 1 98.56 21 ILE B O 1
ATOM 1603 N N . ASN B 1 22 ? -6.215 0.861 9.57 1 98.12 22 ASN B N 1
ATOM 1604 C CA . ASN B 1 22 ? -5.352 -0.304 9.734 1 98.12 22 ASN B CA 1
ATOM 1605 C C . ASN B 1 22 ? -5.965 -1.551 9.109 1 98.12 22 ASN B C 1
ATOM 1607 O O . ASN B 1 22 ? -5.262 -2.357 8.5 1 98.12 22 ASN B O 1
ATOM 1611 N N . LEU B 1 23 ? -7.242 -1.695 9.258 1 98.38 23 LEU B N 1
ATOM 1612 C CA . LEU B 1 23 ? -7.934 -2.855 8.703 1 98.38 23 LEU B CA 1
ATOM 1613 C C . LEU B 1 23 ? -7.883 -2.84 7.18 1 98.38 23 LEU B C 1
ATOM 1615 O O . LEU B 1 23 ? -7.68 -3.881 6.551 1 98.38 23 LEU B O 1
ATOM 1619 N N . GLU B 1 24 ? -8.102 -1.672 6.605 1 98.56 24 GLU B N 1
ATOM 1620 C CA . GLU B 1 24 ? -8.016 -1.55 5.152 1 98.56 24 GLU B CA 1
ATOM 1621 C C . GLU B 1 24 ? -6.609 -1.861 4.652 1 98.56 24 GLU B C 1
ATOM 1623 O O . GLU B 1 24 ? -6.445 -2.51 3.617 1 98.56 24 GLU B O 1
ATOM 1628 N N . MET B 1 25 ? -5.621 -1.389 5.371 1 98.56 25 MET B N 1
ATOM 1629 C CA . MET B 1 25 ? -4.238 -1.671 4.996 1 98.56 25 MET B CA 1
ATOM 1630 C C . MET B 1 25 ? -3.943 -3.164 5.086 1 98.56 25 MET B C 1
ATOM 1632 O O . MET B 1 25 ? -3.277 -3.725 4.215 1 98.56 25 MET B O 1
ATOM 1636 N N . PHE B 1 26 ? -4.453 -3.787 6.086 1 98.62 26 PHE B N 1
ATOM 1637 C CA . PHE B 1 26 ? -4.297 -5.227 6.234 1 98.62 26 PHE B CA 1
ATOM 1638 C C . PHE B 1 26 ? -4.969 -5.969 5.082 1 98.62 26 PHE B C 1
ATOM 1640 O O . PHE B 1 26 ? -4.41 -6.922 4.539 1 98.62 26 PHE B O 1
ATOM 1647 N N . ALA B 1 27 ? -6.16 -5.516 4.781 1 98.5 27 ALA B N 1
ATOM 1648 C CA . ALA B 1 27 ? -6.879 -6.137 3.672 1 98.5 27 ALA B CA 1
ATOM 1649 C C . ALA B 1 27 ? -6.102 -5.992 2.365 1 98.5 27 ALA B C 1
ATOM 1651 O O . ALA B 1 27 ? -5.969 -6.953 1.606 1 98.5 27 ALA B O 1
ATOM 1652 N N . SER B 1 28 ? -5.582 -4.766 2.115 1 98.69 28 SER B N 1
ATOM 1653 C CA . SER B 1 28 ? -4.777 -4.527 0.922 1 98.69 28 SER B CA 1
ATOM 1654 C C . SER B 1 28 ? -3.564 -5.449 0.88 1 98.69 28 SER B C 1
ATOM 1656 O O . SER B 1 28 ? -3.258 -6.035 -0.161 1 98.69 28 SER B O 1
ATOM 1658 N N . TYR B 1 29 ? -2.932 -5.645 1.97 1 98.62 29 TYR B N 1
ATOM 1659 C CA . TYR B 1 29 ? -1.754 -6.5 2.092 1 98.62 29 TYR B CA 1
ATOM 1660 C C . TYR B 1 29 ? -2.109 -7.961 1.843 1 98.62 29 TYR B C 1
ATOM 1662 O O . TYR B 1 29 ? -1.389 -8.672 1.137 1 98.62 29 TYR B O 1
ATOM 1670 N N . THR B 1 30 ? -3.215 -8.383 2.371 1 98.62 30 THR B N 1
ATOM 1671 C CA . THR B 1 30 ? -3.693 -9.75 2.193 1 98.62 30 THR B CA 1
ATOM 1672 C C . THR B 1 30 ? -3.998 -10.023 0.725 1 98.62 30 THR B C 1
ATOM 1674 O O . THR B 1 30 ? -3.598 -11.062 0.189 1 98.62 30 THR B O 1
ATOM 1677 N N . TYR B 1 31 ? -4.625 -9.047 0.085 1 98.62 31 TYR B N 1
ATOM 1678 C CA . TYR B 1 31 ? -4.949 -9.203 -1.328 1 98.62 31 TYR B CA 1
ATOM 1679 C C . TYR B 1 31 ? -3.686 -9.227 -2.178 1 98.62 31 TYR B C 1
ATOM 1681 O O . TYR B 1 31 ? -3.625 -9.922 -3.195 1 98.62 31 TYR B O 1
ATOM 1689 N N . THR B 1 32 ? -2.697 -8.453 -1.774 1 98.69 32 THR B N 1
ATOM 1690 C CA . THR B 1 32 ? -1.406 -8.516 -2.451 1 98.69 32 THR B CA 1
ATOM 1691 C C . THR B 1 32 ? -0.825 -9.93 -2.365 1 98.69 32 THR B C 1
ATOM 1693 O O . THR B 1 32 ? -0.365 -10.477 -3.369 1 98.69 32 THR B O 1
ATOM 1696 N N . SER B 1 33 ? -0.91 -10.516 -1.241 1 98.56 33 SER B N 1
ATOM 1697 C CA . SER B 1 33 ? -0.447 -11.883 -1.046 1 98.56 33 SER B CA 1
ATOM 1698 C C . SER B 1 33 ? -1.182 -12.852 -1.968 1 98.56 33 SER B C 1
ATOM 1700 O O . SER B 1 33 ? -0.556 -13.688 -2.623 1 98.56 33 SER B O 1
ATOM 1702 N N . MET B 1 34 ? -2.5 -12.703 -2.062 1 98.31 34 MET B N 1
ATOM 1703 C CA . MET B 1 34 ? -3.301 -13.57 -2.918 1 98.31 34 MET B CA 1
ATOM 1704 C C . MET B 1 34 ? -2.922 -13.391 -4.387 1 98.31 34 MET B C 1
ATOM 1706 O O . MET B 1 34 ? -2.748 -14.367 -5.113 1 98.31 34 MET B O 1
ATOM 1710 N N . ALA B 1 35 ? -2.797 -12.125 -4.766 1 98.5 35 ALA B N 1
ATOM 1711 C CA . ALA B 1 35 ? -2.498 -11.812 -6.16 1 98.5 35 ALA B CA 1
ATOM 1712 C C . ALA B 1 35 ? -1.21 -12.492 -6.613 1 98.5 35 ALA B C 1
ATOM 1714 O O . ALA B 1 35 ? -1.184 -13.164 -7.648 1 98.5 35 ALA B O 1
ATOM 1715 N N . PHE B 1 36 ? -0.219 -12.422 -5.785 1 98.38 36 PHE B N 1
ATOM 1716 C CA . PHE B 1 36 ? 1.083 -12.898 -6.23 1 98.38 36 PHE B CA 1
ATOM 1717 C C . PHE B 1 36 ? 1.223 -14.398 -5.98 1 98.38 36 PHE B C 1
ATOM 1719 O O . PHE B 1 36 ? 2.076 -15.055 -6.578 1 98.38 36 PHE B O 1
ATOM 1726 N N . TYR B 1 37 ? 0.376 -14.961 -5.164 1 97.94 37 TYR B N 1
ATOM 1727 C CA . TYR B 1 37 ? 0.281 -16.406 -5.098 1 97.94 37 TYR B CA 1
ATOM 1728 C C . TYR B 1 37 ? -0.213 -16.984 -6.418 1 97.94 37 TYR B C 1
ATOM 1730 O O . TYR B 1 37 ? 0.38 -17.922 -6.953 1 97.94 37 TYR B O 1
ATOM 1738 N N . PHE B 1 38 ? -1.222 -16.375 -6.984 1 97.44 38 PHE B N 1
ATOM 1739 C CA . PHE B 1 38 ? -1.865 -16.922 -8.172 1 97.44 38 PHE B CA 1
ATOM 1740 C C . PHE B 1 38 ? -1.055 -16.609 -9.422 1 97.44 38 PHE B C 1
ATOM 1742 O O . PHE B 1 38 ? -1.272 -17.219 -10.477 1 97.44 38 PHE B O 1
ATOM 1749 N N . SER B 1 39 ? -0.113 -15.727 -9.266 1 97.06 39 SER B N 1
ATOM 1750 C CA . SER B 1 39 ? 0.771 -15.414 -10.383 1 97.06 39 SER B CA 1
ATOM 1751 C C . SER B 1 39 ? 1.983 -16.344 -10.398 1 97.06 39 SER B C 1
ATOM 1753 O O . SER B 1 39 ? 2.783 -16.312 -11.336 1 97.06 39 SER B O 1
ATOM 1755 N N . ARG B 1 40 ? 2.137 -17.203 -9.445 1 96.19 40 ARG B N 1
ATOM 1756 C CA . ARG B 1 40 ? 3.238 -18.156 -9.406 1 96.19 40 ARG B CA 1
ATOM 1757 C C . ARG B 1 40 ? 3.211 -19.062 -10.633 1 96.19 40 ARG B C 1
ATOM 1759 O O . ARG B 1 40 ? 2.148 -19.312 -11.203 1 96.19 40 ARG B O 1
ATOM 1766 N N . ASP B 1 41 ? 4.363 -19.594 -10.898 1 94.38 41 ASP B N 1
ATOM 1767 C CA . ASP B 1 41 ? 4.496 -20.5 -12.031 1 94.38 41 ASP B CA 1
ATOM 1768 C C . ASP B 1 41 ? 3.723 -21.797 -11.797 1 94.38 41 ASP B C 1
ATOM 1770 O O . ASP B 1 41 ? 3.152 -22.359 -12.734 1 94.38 41 ASP B O 1
ATOM 1774 N N . ASP B 1 42 ? 3.639 -22.25 -10.57 1 94.19 42 ASP B N 1
ATOM 1775 C CA . ASP B 1 42 ? 3.027 -23.547 -10.289 1 94.19 42 ASP B CA 1
ATOM 1776 C C . ASP B 1 42 ? 1.533 -23.406 -10 1 94.19 42 ASP B C 1
ATOM 1778 O O . ASP B 1 42 ? 0.846 -24.391 -9.734 1 94.19 42 ASP B O 1
ATOM 1782 N N . VAL B 1 43 ? 1.002 -22.156 -9.984 1 94.19 43 VAL B N 1
ATOM 1783 C CA . VAL B 1 43 ? -0.425 -21.875 -9.891 1 94.19 43 VAL B CA 1
ATOM 1784 C C . VAL B 1 43 ? -0.938 -21.344 -11.227 1 94.19 43 VAL B C 1
ATOM 1786 O O . VAL B 1 43 ? -1.924 -21.859 -11.766 1 94.19 43 VAL B O 1
ATOM 1789 N N . ALA B 1 44 ? -0.347 -20.328 -11.773 1 95.38 44 ALA B N 1
ATOM 1790 C CA . ALA B 1 44 ? -0.486 -19.828 -13.141 1 95.38 44 ALA B CA 1
ATOM 1791 C C . ALA B 1 44 ? -1.944 -19.531 -13.469 1 95.38 44 ALA B C 1
ATOM 1793 O O . ALA B 1 44 ? -2.465 -19.984 -14.492 1 95.38 44 ALA B O 1
ATOM 1794 N N . LEU B 1 45 ? -2.564 -18.797 -12.672 1 96.06 45 LEU B N 1
ATOM 1795 C CA . LEU B 1 45 ? -3.93 -18.344 -12.898 1 96.06 45 LEU B CA 1
ATOM 1796 C C . LEU B 1 45 ? -3.998 -16.812 -12.906 1 96.06 45 LEU B C 1
ATOM 1798 O O . LEU B 1 45 ? -4.395 -16.203 -11.906 1 96.06 45 LEU B O 1
ATOM 1802 N N . PRO B 1 46 ? -3.625 -16.203 -14.031 1 96.62 46 PRO B N 1
ATOM 1803 C CA . PRO B 1 46 ? -3.475 -14.75 -14.125 1 96.62 46 PRO B CA 1
ATOM 1804 C C . PRO B 1 46 ? -4.789 -14.008 -13.914 1 96.62 46 PRO B C 1
ATOM 1806 O O . PRO B 1 46 ? -4.789 -12.852 -13.492 1 96.62 46 PRO B O 1
ATOM 1809 N N . GLY B 1 47 ? -5.926 -14.586 -14.266 1 97.25 47 GLY B N 1
ATOM 1810 C CA . GLY B 1 47 ? -7.207 -13.953 -13.984 1 97.25 47 GLY B CA 1
ATOM 1811 C C . GLY B 1 47 ? -7.438 -13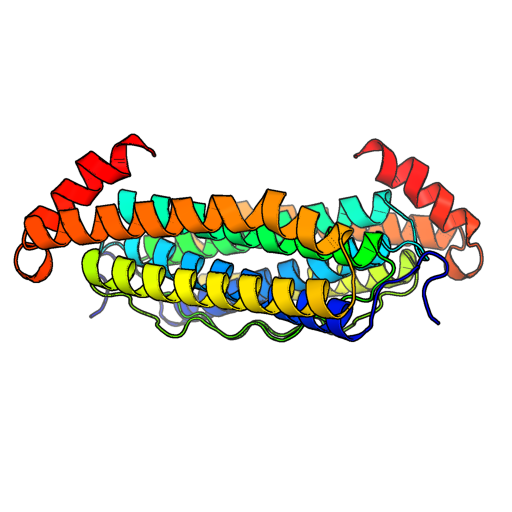.719 -12.508 1 97.25 47 GLY B C 1
ATOM 1812 O O . GLY B 1 47 ? -7.809 -12.617 -12.102 1 97.25 47 GLY B O 1
ATOM 1813 N N . PHE B 1 48 ? -7.211 -14.805 -11.719 1 97.62 48 PHE B N 1
ATOM 1814 C CA . PHE B 1 48 ? -7.301 -14.672 -10.266 1 97.62 48 PHE B CA 1
ATOM 1815 C C . PHE B 1 48 ? -6.297 -13.648 -9.758 1 97.62 48 PHE B C 1
ATOM 1817 O O . PHE B 1 48 ? -6.621 -12.82 -8.898 1 97.62 48 PHE B O 1
ATOM 1824 N N . ALA B 1 49 ? -5.023 -13.727 -10.242 1 98.12 49 ALA B N 1
ATOM 1825 C CA . ALA B 1 49 ? -3.982 -12.789 -9.828 1 98.12 49 ALA B CA 1
ATOM 1826 C C . ALA B 1 49 ? -4.426 -11.344 -10.055 1 98.12 49 ALA B C 1
ATOM 1828 O O . ALA B 1 49 ? -4.293 -10.5 -9.164 1 98.12 49 ALA B O 1
ATOM 1829 N N . HIS B 1 50 ? -4.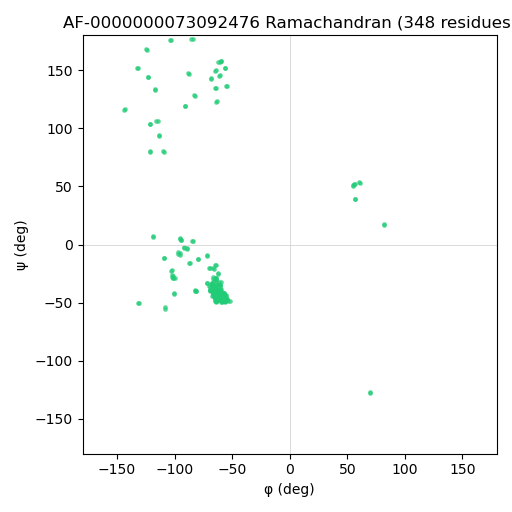949 -11.133 -11.211 1 97.94 50 HIS B N 1
ATOM 1830 C CA . HIS B 1 50 ? -5.406 -9.789 -11.562 1 97.94 50 HIS B CA 1
ATOM 1831 C C . HIS B 1 50 ? -6.562 -9.352 -10.672 1 97.94 50 HIS B C 1
ATOM 1833 O O . HIS B 1 50 ? -6.594 -8.211 -10.203 1 97.94 50 HIS B O 1
ATOM 1839 N N . PHE B 1 51 ? -7.547 -10.188 -10.5 1 98 51 PHE B N 1
ATOM 1840 C CA . PHE B 1 51 ? -8.711 -9.898 -9.672 1 98 51 PHE B CA 1
ATOM 1841 C C . PHE B 1 51 ? -8.281 -9.469 -8.273 1 98 51 PHE B C 1
ATOM 1843 O O . PHE B 1 51 ? -8.758 -8.453 -7.758 1 98 51 PHE B O 1
ATOM 1850 N N . PHE B 1 52 ? -7.359 -10.25 -7.656 1 98.38 52 PHE B N 1
ATOM 1851 C CA . PHE B 1 52 ? -6.938 -9.961 -6.293 1 98.38 52 PHE B CA 1
ATOM 1852 C C . PHE B 1 52 ? -6.059 -8.719 -6.25 1 98.38 52 PHE B C 1
ATOM 1854 O O . PHE B 1 52 ? -6.098 -7.957 -5.277 1 98.38 52 PHE B O 1
ATOM 1861 N N . LYS B 1 53 ? -5.266 -8.477 -7.277 1 98.5 53 LYS B N 1
ATOM 1862 C CA . LYS B 1 53 ? -4.473 -7.254 -7.34 1 98.5 53 LYS B CA 1
ATOM 1863 C C . LYS B 1 53 ? -5.367 -6.02 -7.379 1 98.5 53 LYS B C 1
ATOM 1865 O O . LYS B 1 53 ? -5.082 -5.016 -6.719 1 98.5 53 LYS B O 1
ATOM 1870 N N . GLU B 1 54 ? -6.426 -6.102 -8.148 1 97.88 54 GLU B N 1
ATOM 1871 C CA . GLU B 1 54 ? -7.387 -5.004 -8.211 1 97.88 54 GLU B CA 1
ATOM 1872 C C . GLU B 1 54 ? -8.016 -4.75 -6.84 1 97.88 54 GLU B C 1
ATOM 1874 O O . GLU B 1 54 ? -8.211 -3.6 -6.445 1 97.88 54 GLU B O 1
ATOM 1879 N N . ASN B 1 55 ? -8.328 -5.84 -6.18 1 98.06 55 ASN B N 1
ATOM 1880 C CA . ASN B 1 55 ? -8.883 -5.684 -4.84 1 98.06 55 ASN B CA 1
ATOM 1881 C C . ASN B 1 55 ? -7.871 -5.047 -3.889 1 98.06 55 ASN B C 1
ATOM 1883 O O . ASN B 1 55 ? -8.234 -4.23 -3.041 1 98.06 55 ASN B O 1
ATOM 1887 N N . SER B 1 56 ? -6.609 -5.41 -4 1 98.5 56 SER B N 1
ATOM 1888 C CA . SER B 1 56 ? -5.559 -4.801 -3.193 1 98.5 56 SER B CA 1
ATOM 1889 C C . SER B 1 56 ? -5.504 -3.291 -3.402 1 98.5 56 SER B C 1
ATOM 1891 O O . SER B 1 56 ? -5.445 -2.527 -2.438 1 98.5 56 SER B O 1
ATOM 1893 N N . ASP B 1 57 ? -5.547 -2.859 -4.629 1 98.06 57 ASP B N 1
ATOM 1894 C CA . ASP B 1 57 ? -5.508 -1.44 -4.969 1 98.06 57 ASP B CA 1
ATOM 1895 C C . ASP B 1 57 ? -6.734 -0.713 -4.426 1 98.06 57 ASP B C 1
ATOM 1897 O O . ASP B 1 57 ? -6.629 0.403 -3.914 1 98.06 57 ASP B O 1
ATOM 1901 N N . GLU B 1 58 ? -7.875 -1.333 -4.523 1 97.56 58 GLU B N 1
ATOM 1902 C CA . GLU B 1 58 ? -9.109 -0.733 -4.035 1 97.56 58 GLU B CA 1
ATOM 1903 C C . GLU B 1 58 ? -9.062 -0.514 -2.527 1 97.56 58 GLU B C 1
ATOM 1905 O O . GLU B 1 58 ? -9.445 0.55 -2.037 1 97.56 58 GLU B O 1
ATOM 1910 N N . GLU B 1 59 ? -8.586 -1.524 -1.787 1 98.19 59 GLU B N 1
ATOM 1911 C CA . GLU B 1 59 ? -8.492 -1.385 -0.337 1 98.19 59 GLU B CA 1
ATOM 1912 C C . GLU B 1 59 ? -7.512 -0.286 0.053 1 98.19 59 GLU B C 1
ATOM 1914 O O . GLU B 1 59 ? -7.711 0.406 1.054 1 98.19 59 GLU B O 1
ATOM 1919 N N . ARG B 1 60 ? -6.469 -0.157 -0.675 1 97.88 60 ARG B N 1
ATOM 1920 C CA . ARG B 1 60 ? -5.523 0.927 -0.431 1 97.88 60 ARG B CA 1
ATOM 1921 C C . ARG B 1 60 ? -6.188 2.287 -0.616 1 97.88 60 ARG B C 1
ATOM 1923 O O . ARG B 1 60 ? -5.957 3.209 0.17 1 97.88 60 ARG B O 1
ATOM 1930 N N . GLU B 1 61 ? -6.949 2.373 -1.63 1 97.62 61 GLU B N 1
ATOM 1931 C CA . GLU B 1 61 ? -7.688 3.609 -1.857 1 97.62 61 GLU B CA 1
ATOM 1932 C C . GLU B 1 61 ? -8.648 3.896 -0.707 1 97.62 61 GLU B C 1
ATOM 1934 O O . GLU B 1 61 ? -8.836 5.055 -0.324 1 97.62 61 GLU B O 1
ATOM 1939 N N . HIS B 1 62 ? -9.289 2.865 -0.213 1 98.12 62 HIS B N 1
ATOM 1940 C CA . HIS B 1 62 ? -10.172 3.021 0.942 1 98.12 62 HIS B CA 1
ATOM 1941 C C . HIS B 1 62 ? -9.406 3.576 2.141 1 98.12 62 HIS B C 1
ATOM 1943 O O . HIS B 1 62 ? -9.898 4.473 2.832 1 98.12 62 HIS B O 1
ATOM 1949 N N . ALA B 1 63 ? -8.203 3.074 2.367 1 98.56 63 ALA B N 1
ATOM 1950 C CA . ALA B 1 63 ? -7.367 3.574 3.455 1 98.56 63 ALA B CA 1
ATOM 1951 C C . ALA B 1 63 ? -7.023 5.047 3.248 1 98.56 63 ALA B C 1
ATOM 1953 O O . ALA B 1 63 ? -7.109 5.848 4.184 1 98.56 63 ALA B O 1
ATOM 1954 N N . ASP B 1 64 ? -6.684 5.398 2.049 1 98.12 64 ASP B N 1
ATOM 1955 C CA . ASP B 1 64 ? -6.324 6.773 1.718 1 98.12 64 ASP B CA 1
ATOM 1956 C C . ASP B 1 64 ? -7.484 7.727 1.991 1 98.12 64 ASP B C 1
ATOM 1958 O O . ASP B 1 64 ? -7.281 8.828 2.504 1 98.12 64 ASP B O 1
ATOM 1962 N N . LYS B 1 65 ? -8.68 7.301 1.638 1 98.12 65 LYS B N 1
ATOM 1963 C CA . LYS B 1 65 ? -9.852 8.133 1.875 1 98.12 65 LYS B CA 1
ATOM 1964 C C . LYS B 1 65 ? -10.07 8.367 3.367 1 98.12 65 LYS B C 1
ATOM 1966 O O . LYS B 1 65 ? -10.422 9.469 3.783 1 98.12 65 LYS B O 1
ATOM 1971 N N . LEU B 1 66 ? -9.844 7.348 4.109 1 98.62 66 LEU B N 1
ATOM 1972 C CA . LEU B 1 66 ? -10.023 7.465 5.551 1 98.62 66 LEU B CA 1
ATOM 1973 C C . LEU B 1 66 ? -8.953 8.367 6.16 1 98.62 66 LEU B C 1
ATOM 1975 O O . LEU B 1 66 ? -9.234 9.156 7.059 1 98.62 66 LEU B O 1
ATOM 1979 N N . LEU B 1 67 ? -7.723 8.234 5.645 1 98.62 67 LEU B N 1
ATOM 1980 C CA . LEU B 1 67 ? -6.637 9.102 6.086 1 98.62 67 LEU B CA 1
ATOM 1981 C C . LEU B 1 67 ? -6.965 10.562 5.816 1 98.62 67 LEU B C 1
ATOM 1983 O O . LEU B 1 67 ? -6.812 11.414 6.699 1 98.62 67 LEU B O 1
ATOM 1987 N N . SER B 1 68 ? -7.426 10.758 4.641 1 98.25 68 SER B N 1
ATOM 1988 C CA . SER B 1 68 ? -7.809 12.117 4.258 1 98.25 68 SER B CA 1
ATOM 1989 C C . SER B 1 68 ? -8.953 12.633 5.121 1 98.25 68 SER B C 1
ATOM 1991 O O . SER B 1 68 ? -8.938 13.789 5.547 1 98.25 68 SER B O 1
ATOM 1993 N N . PHE B 1 69 ? -9.977 11.82 5.383 1 98.25 69 PHE B N 1
ATOM 1994 C CA . PHE B 1 69 ? -11.117 12.195 6.203 1 98.25 69 PHE B CA 1
ATOM 1995 C C . PHE B 1 69 ? -10.68 12.562 7.613 1 98.25 69 PHE B C 1
ATOM 1997 O O . PHE B 1 69 ? -11.133 13.57 8.164 1 98.25 69 PHE B O 1
ATOM 2004 N N . GLN B 1 70 ? -9.789 11.766 8.188 1 98.12 70 GLN B N 1
ATOM 2005 C CA . GLN B 1 70 ? -9.273 12 9.539 1 98.12 70 GLN B CA 1
ATOM 2006 C C . GLN B 1 70 ? -8.648 13.383 9.656 1 98.12 70 GLN B C 1
ATOM 2008 O O . GLN B 1 70 ? -8.938 14.125 10.594 1 98.12 70 GLN B O 1
ATOM 2013 N N . ASN B 1 71 ? -7.859 13.703 8.625 1 97.25 71 ASN B N 1
ATOM 2014 C CA . ASN B 1 71 ? -7.203 15.008 8.617 1 97.25 71 ASN B CA 1
ATOM 2015 C C . ASN B 1 71 ? -8.211 16.141 8.422 1 97.25 71 ASN B C 1
ATOM 2017 O O . ASN B 1 71 ? -8.109 17.172 9.078 1 97.25 71 ASN B O 1
ATOM 2021 N N . LYS B 1 72 ? -9.156 15.859 7.551 1 96.94 72 LYS B N 1
ATOM 2022 C CA . LYS B 1 72 ? -10.164 16.875 7.246 1 96.94 72 LYS B CA 1
ATOM 2023 C C . LYS B 1 72 ? -11 17.203 8.477 1 96.94 72 LYS B C 1
ATOM 2025 O O . LYS B 1 72 ? -11.445 18.328 8.648 1 96.94 72 LYS B O 1
ATOM 2030 N N . ARG B 1 73 ? -11.164 16.219 9.391 1 97.25 73 ARG B N 1
ATOM 2031 C CA . ARG B 1 73 ? -12.031 16.391 10.555 1 97.25 73 ARG B CA 1
ATOM 2032 C C . ARG B 1 73 ? -11.227 16.859 11.766 1 97.25 73 ARG B C 1
ATOM 2034 O O . ARG B 1 73 ? -11.781 17.031 12.852 1 97.25 73 ARG B O 1
ATOM 2041 N N . GLY B 1 74 ? -9.938 17.094 11.539 1 96.94 74 GLY B N 1
ATOM 2042 C CA . GLY B 1 74 ? -9.094 17.609 12.609 1 96.94 74 GLY B CA 1
ATOM 2043 C C . GLY B 1 74 ? -8.602 16.516 13.547 1 96.94 74 GLY B C 1
ATOM 2044 O O . GLY B 1 74 ? -8.188 16.812 14.672 1 96.94 74 GLY B O 1
ATOM 2045 N N . GLY B 1 75 ? -8.672 15.242 13.117 1 96.81 75 GLY B N 1
ATOM 2046 C CA . GLY B 1 75 ? -8.164 14.133 13.906 1 96.81 75 GLY B CA 1
ATOM 2047 C C . GLY B 1 75 ? -6.68 13.883 13.695 1 96.81 75 GLY B C 1
ATOM 2048 O O . GLY B 1 75 ? -6.031 14.602 12.93 1 96.81 75 GLY B O 1
ATOM 2049 N N . ARG B 1 76 ? -6.191 12.914 14.453 1 96.5 76 ARG B N 1
ATOM 2050 C CA . ARG B 1 76 ? -4.801 12.5 14.344 1 96.5 76 ARG B CA 1
ATOM 2051 C C . ARG B 1 76 ? -4.699 11.047 13.875 1 96.5 76 ARG B C 1
ATOM 2053 O O . ARG B 1 76 ? -5.402 10.172 14.383 1 96.5 76 ARG B O 1
ATOM 2060 N N . ILE B 1 77 ? -3.852 10.922 12.938 1 97.31 77 ILE B N 1
ATOM 2061 C CA . ILE B 1 77 ? -3.631 9.594 12.375 1 97.31 77 ILE B CA 1
ATOM 2062 C C . ILE B 1 77 ? -2.65 8.82 13.25 1 97.31 77 ILE B C 1
ATOM 2064 O O . ILE B 1 77 ? -1.59 9.336 13.617 1 97.31 77 ILE B O 1
ATOM 2068 N N . LEU B 1 78 ? -3.033 7.684 13.617 1 96.81 78 LEU B N 1
ATOM 2069 C CA . LEU B 1 78 ? -2.189 6.758 14.367 1 96.81 78 LEU B CA 1
ATOM 2070 C C . LEU B 1 78 ? -2.014 5.445 13.609 1 96.81 78 LEU B C 1
ATOM 2072 O O . LEU B 1 78 ? -2.896 4.586 13.641 1 96.81 78 LEU B O 1
ATOM 2076 N N . LEU B 1 79 ? -0.866 5.301 13.023 1 97.31 79 LEU B N 1
ATOM 2077 C CA . LEU B 1 79 ? -0.584 4.098 12.25 1 97.31 79 LEU B CA 1
ATOM 2078 C C . LEU B 1 79 ? -0.003 3.002 13.141 1 97.31 79 LEU B C 1
ATOM 2080 O O . LEU B 1 79 ? 0.703 3.293 14.109 1 97.31 79 LEU B O 1
ATOM 2084 N N . GLN B 1 80 ? -0.295 1.791 12.828 1 97.5 80 GLN B N 1
ATOM 2085 C CA . GLN B 1 80 ? 0.175 0.617 13.562 1 97.5 80 GLN B CA 1
ATOM 2086 C C . GLN B 1 80 ? 0.899 -0.354 12.633 1 97.5 80 GLN B C 1
ATOM 2088 O O . GLN B 1 80 ? 0.899 -0.172 11.414 1 97.5 80 GLN B O 1
ATOM 2093 N N . ASP B 1 81 ? 1.562 -1.305 13.289 1 98.19 81 ASP B N 1
ATOM 2094 C CA . ASP B 1 81 ? 2.111 -2.375 12.461 1 98.19 81 ASP B CA 1
ATOM 2095 C C . ASP B 1 81 ? 1.027 -3.016 11.602 1 98.19 81 ASP B C 1
ATOM 2097 O O . ASP B 1 81 ? -0.086 -3.256 12.07 1 98.19 81 ASP B O 1
ATOM 2101 N N . ILE B 1 82 ? 1.351 -3.234 10.414 1 98.06 82 ILE B N 1
ATOM 2102 C CA . ILE B 1 82 ? 0.472 -4.043 9.57 1 98.06 82 ILE B CA 1
ATOM 2103 C C . ILE B 1 82 ? 0.877 -5.512 9.672 1 98.06 82 ILE B C 1
ATOM 2105 O O . ILE B 1 82 ? 1.998 -5.879 9.305 1 98.06 82 ILE B O 1
ATOM 2109 N N . LYS B 1 83 ? 0.003 -6.309 10.125 1 97.62 83 LYS B N 1
ATOM 2110 C CA . LYS B 1 83 ? 0.299 -7.734 10.266 1 97.62 83 LYS B CA 1
ATOM 2111 C C . LYS B 1 83 ? 0.449 -8.406 8.906 1 97.62 83 LYS B C 1
ATOM 2113 O O . LYS B 1 83 ? -0.263 -8.062 7.961 1 97.62 83 LYS B O 1
ATOM 2118 N N . LYS B 1 84 ? 1.355 -9.305 8.836 1 97.69 84 LYS B N 1
ATOM 2119 C CA . LYS B 1 84 ? 1.458 -10.094 7.613 1 97.69 84 LYS B CA 1
ATOM 2120 C C . LYS B 1 84 ? 0.173 -10.875 7.352 1 97.69 84 LYS B C 1
ATOM 2122 O O . LYS B 1 84 ? -0.576 -11.18 8.281 1 97.69 84 LYS B O 1
ATOM 2127 N N . PRO B 1 85 ? -0.057 -11.242 6.09 1 96.31 85 PRO B N 1
ATOM 2128 C CA . PRO B 1 85 ? -1.229 -12.07 5.805 1 96.31 85 PRO B CA 1
ATOM 2129 C C . PRO B 1 85 ? -1.249 -13.359 6.617 1 96.31 85 PRO B C 1
ATOM 2131 O O . PRO B 1 85 ? -0.191 -13.898 6.949 1 96.31 85 PRO B O 1
ATOM 2134 N N . GLU B 1 86 ? -2.422 -13.875 6.883 1 93.5 86 GLU B N 1
ATOM 2135 C CA . GLU B 1 86 ? -2.607 -15.039 7.738 1 93.5 86 GLU B CA 1
ATOM 2136 C C . GLU B 1 86 ? -2.09 -16.312 7.062 1 93.5 86 GLU B C 1
ATOM 2138 O O . GLU B 1 86 ? -1.83 -17.312 7.73 1 93.5 86 GLU B O 1
ATOM 2143 N N . ARG B 1 87 ? -1.976 -16.234 5.734 1 93.12 87 ARG B N 1
ATOM 2144 C CA . ARG B 1 87 ? -1.527 -17.359 4.93 1 93.12 87 ARG B CA 1
ATOM 2145 C C . ARG B 1 87 ? -0.441 -16.938 3.947 1 93.12 87 ARG B C 1
ATOM 2147 O O . ARG B 1 87 ? -0.391 -15.773 3.533 1 93.12 87 ARG B O 1
ATOM 2154 N N . ASP B 1 88 ? 0.367 -17.938 3.662 1 89.62 88 ASP B N 1
ATOM 2155 C CA . ASP B 1 88 ? 1.347 -17.703 2.605 1 89.62 88 ASP B CA 1
ATOM 2156 C C . ASP B 1 88 ? 0.901 -18.359 1.293 1 89.62 88 ASP B C 1
ATOM 2158 O O . ASP B 1 88 ? 1.349 -17.953 0.217 1 89.62 88 ASP B O 1
ATOM 2162 N N . GLU B 1 89 ? 0.141 -19.344 1.474 1 95.19 89 GLU B N 1
ATOM 2163 C CA . GLU B 1 89 ? -0.42 -20.062 0.328 1 95.19 89 GLU B CA 1
ATOM 2164 C C . GLU B 1 89 ? -1.944 -20.094 0.394 1 95.19 89 GLU B C 1
ATOM 2166 O O . GLU B 1 89 ? -2.52 -20.266 1.472 1 95.19 89 GLU B O 1
ATOM 2171 N N . TRP B 1 90 ? -2.58 -20.016 -0.702 1 96 90 TRP B N 1
ATOM 2172 C CA . TRP B 1 90 ? -4.02 -19.766 -0.697 1 96 90 TRP B CA 1
ATOM 2173 C C . TRP B 1 90 ? -4.773 -20.922 -1.348 1 96 90 TRP B C 1
ATOM 2175 O O . TRP B 1 90 ? -5.988 -20.828 -1.555 1 96 90 TRP B O 1
ATOM 2185 N N . GLY B 1 91 ? -4.066 -21.969 -1.679 1 92.75 91 GLY B N 1
ATOM 2186 C CA . GLY B 1 91 ? -4.695 -23.172 -2.221 1 92.75 91 GLY B CA 1
ATOM 2187 C C . GLY B 1 91 ? -5.242 -22.969 -3.621 1 92.75 91 GLY B C 1
ATOM 2188 O O . GLY B 1 91 ? -4.516 -22.531 -4.52 1 92.75 91 GLY B O 1
ATOM 2189 N N . ASN B 1 92 ? -6.574 -23.328 -3.799 1 93.5 92 ASN B N 1
ATOM 2190 C CA . ASN B 1 92 ? -7.195 -23.141 -5.105 1 93.5 92 ASN B CA 1
ATOM 2191 C C . ASN B 1 92 ? -8.102 -21.906 -5.129 1 93.5 92 ASN B C 1
ATOM 2193 O O . ASN B 1 92 ? -8.281 -21.25 -4.102 1 93.5 92 ASN B O 1
ATOM 2197 N N . GLY B 1 93 ? -8.617 -21.641 -6.312 1 94.69 93 GLY B N 1
ATOM 2198 C CA . GLY B 1 93 ? -9.422 -20.438 -6.508 1 94.69 93 GLY B CA 1
ATOM 2199 C C . GLY B 1 93 ? -10.617 -20.359 -5.578 1 94.69 93 GLY B C 1
ATOM 2200 O O . GLY B 1 93 ? -10.93 -19.297 -5.039 1 94.69 93 GLY B O 1
ATOM 2201 N N . LEU B 1 94 ? -11.281 -21.469 -5.406 1 95.62 94 LEU B N 1
ATOM 2202 C CA . LEU B 1 94 ? -12.461 -21.484 -4.551 1 95.62 94 LEU B CA 1
ATOM 2203 C C . LEU B 1 94 ? -12.094 -21.156 -3.109 1 95.62 94 LEU B C 1
ATOM 2205 O O . LEU B 1 94 ? -12.727 -20.297 -2.488 1 95.62 94 LEU B O 1
ATOM 2209 N N . GLU B 1 95 ? -11.109 -21.781 -2.576 1 95.56 95 GLU B N 1
ATOM 2210 C CA . GLU B 1 95 ? -10.664 -21.531 -1.208 1 95.56 95 GLU B CA 1
ATOM 2211 C C . GLU B 1 95 ? -10.242 -20.078 -1.026 1 95.56 95 GLU B C 1
ATOM 2213 O O . GLU B 1 95 ? -10.562 -19.438 -0.017 1 95.56 95 GLU B O 1
ATOM 2218 N N . ALA B 1 96 ? -9.477 -19.578 -1.955 1 96.81 96 ALA B N 1
ATOM 2219 C CA . ALA B 1 96 ? -9.023 -18.188 -1.889 1 96.81 96 ALA B CA 1
ATOM 2220 C C . ALA B 1 96 ? -10.203 -17.219 -1.896 1 96.81 96 ALA B C 1
ATOM 2222 O O . ALA B 1 96 ? -10.219 -16.25 -1.146 1 96.81 96 ALA B O 1
ATOM 2223 N N . MET B 1 97 ? -11.188 -17.516 -2.746 1 97.56 97 MET B N 1
ATOM 2224 C CA . MET B 1 97 ? -12.375 -16.672 -2.812 1 97.56 97 MET B CA 1
ATOM 2225 C C . MET B 1 97 ? -13.156 -16.734 -1.505 1 97.56 97 MET B C 1
ATOM 2227 O O . MET B 1 97 ? -13.703 -15.719 -1.061 1 97.56 97 MET B O 1
ATOM 2231 N N . GLN B 1 98 ? -13.188 -17.844 -0.938 1 97.62 98 GLN B N 1
ATOM 2232 C CA . GLN B 1 98 ? -13.867 -17.969 0.347 1 97.62 98 GLN B CA 1
ATOM 2233 C C . GLN B 1 98 ? -13.148 -17.172 1.431 1 97.62 98 GLN B C 1
ATOM 2235 O O . GLN B 1 98 ? -13.797 -16.516 2.256 1 97.62 98 GLN B O 1
ATOM 2240 N N . CYS B 1 99 ? -11.867 -17.25 1.449 1 97.94 99 CYS B N 1
ATOM 2241 C CA . CYS B 1 99 ? -11.094 -16.453 2.385 1 97.94 99 CYS B CA 1
ATOM 2242 C C . CYS B 1 99 ? -11.328 -14.961 2.145 1 97.94 99 CYS B C 1
ATOM 2244 O O . CYS B 1 99 ? -11.484 -14.188 3.094 1 97.94 99 CYS B O 1
ATOM 2246 N N . ALA B 1 100 ? -11.336 -14.578 0.884 1 98.25 100 ALA B N 1
ATOM 2247 C CA . ALA B 1 100 ? -11.594 -13.188 0.524 1 98.25 100 ALA B CA 1
ATOM 2248 C C . ALA B 1 100 ? -12.977 -12.75 1.003 1 98.25 100 ALA B C 1
ATOM 2250 O O . ALA B 1 100 ? -13.133 -11.633 1.512 1 98.25 100 ALA B O 1
ATOM 2251 N N . LEU B 1 101 ? -13.938 -13.617 0.797 1 98.31 101 LEU B N 1
ATOM 2252 C CA . LEU B 1 101 ? -15.289 -13.297 1.248 1 98.31 101 LEU B CA 1
ATOM 2253 C C . LEU B 1 101 ? -15.312 -13.062 2.754 1 98.31 101 LEU B C 1
ATOM 2255 O O . LEU B 1 101 ? -15.93 -12.102 3.225 1 98.31 101 LEU B O 1
ATOM 2259 N N . GLN B 1 102 ? -14.648 -13.938 3.471 1 98 102 GLN B N 1
ATOM 2260 C CA . GLN B 1 102 ? -14.602 -13.758 4.918 1 98 102 GLN B CA 1
ATOM 2261 C C . GLN B 1 102 ? -13.906 -12.453 5.293 1 98 102 GLN B C 1
ATOM 2263 O O . GLN B 1 102 ? -14.344 -11.75 6.207 1 98 102 GLN B O 1
ATOM 2268 N N . LEU B 1 103 ? -12.82 -12.156 4.637 1 97.81 103 LEU B N 1
ATOM 2269 C CA . LEU B 1 103 ? -12.117 -10.891 4.84 1 97.81 103 LEU B CA 1
ATOM 2270 C C . LEU B 1 103 ? -13.055 -9.711 4.621 1 97.81 103 LEU B C 1
ATOM 2272 O O . LEU B 1 103 ? -13.109 -8.797 5.445 1 97.81 103 LEU B O 1
ATOM 2276 N N . GLU B 1 104 ? -13.805 -9.773 3.533 1 98.06 104 GLU B N 1
ATOM 2277 C CA . GLU B 1 104 ? -14.711 -8.672 3.195 1 98.06 104 GLU B CA 1
ATOM 2278 C C . GLU B 1 104 ? -15.844 -8.562 4.207 1 98.06 104 GLU B C 1
ATOM 2280 O O . GLU B 1 104 ? -16.297 -7.461 4.531 1 98.06 104 GLU B O 1
ATOM 2285 N N . LYS B 1 105 ? -16.328 -9.641 4.645 1 97.81 105 LYS B N 1
ATOM 2286 C CA . LYS B 1 105 ? -17.359 -9.617 5.676 1 97.81 105 LYS B CA 1
ATOM 2287 C C . LYS B 1 105 ? -16.844 -8.984 6.965 1 97.81 105 LYS B C 1
ATOM 2289 O O . LYS B 1 105 ? -17.547 -8.234 7.625 1 97.81 105 LYS B O 1
ATOM 2294 N N . ASN B 1 106 ? -15.617 -9.336 7.328 1 97.75 106 ASN B N 1
ATOM 2295 C CA . ASN B 1 106 ? -14.992 -8.719 8.492 1 97.75 106 ASN B CA 1
ATOM 2296 C C . ASN B 1 106 ? -14.852 -7.211 8.32 1 97.75 106 ASN B C 1
ATOM 2298 O O . ASN B 1 106 ? -15.141 -6.445 9.242 1 97.75 106 ASN B O 1
ATOM 2302 N N . VAL B 1 107 ? -14.359 -6.801 7.168 1 97.88 107 VAL B N 1
ATOM 2303 C CA . VAL B 1 107 ? -14.219 -5.379 6.863 1 97.88 107 VAL B CA 1
ATOM 2304 C C . VAL B 1 107 ? -15.578 -4.699 6.938 1 97.88 107 VAL B C 1
ATOM 2306 O O . VAL B 1 107 ? -15.719 -3.627 7.535 1 97.88 107 VAL B O 1
ATOM 2309 N N . ASN B 1 108 ? -16.594 -5.348 6.344 1 97.62 108 ASN B N 1
ATOM 2310 C CA . ASN B 1 108 ? -17.938 -4.789 6.355 1 97.62 108 ASN B CA 1
ATOM 2311 C C . ASN B 1 108 ? -18.469 -4.648 7.773 1 97.62 108 ASN B C 1
ATOM 2313 O O . ASN B 1 108 ? -19.062 -3.623 8.117 1 97.62 108 ASN B O 1
ATOM 2317 N N . GLN B 1 109 ? -18.297 -5.645 8.586 1 98.06 109 GLN B N 1
ATOM 2318 C CA . GLN B 1 109 ? -18.75 -5.562 9.977 1 98.06 109 GLN B CA 1
ATOM 2319 C C . GLN B 1 109 ? -18.062 -4.414 10.703 1 98.06 109 GLN B C 1
ATOM 2321 O O . GLN B 1 109 ? -18.688 -3.693 11.477 1 98.06 109 GLN B O 1
ATOM 2326 N N . ALA B 1 110 ? -16.766 -4.27 10.484 1 98 110 ALA B N 1
ATOM 2327 C CA . ALA B 1 110 ? -16.016 -3.174 11.094 1 98 110 ALA B CA 1
ATOM 2328 C C . ALA B 1 110 ? -16.578 -1.821 10.656 1 98 110 ALA B C 1
ATOM 2330 O O . ALA B 1 110 ? -16.656 -0.89 11.461 1 98 110 ALA B O 1
ATOM 2331 N N . LEU B 1 111 ? -16.938 -1.714 9.375 1 98.31 111 LEU B N 1
ATOM 2332 C CA . LEU B 1 111 ? -17.531 -0.485 8.859 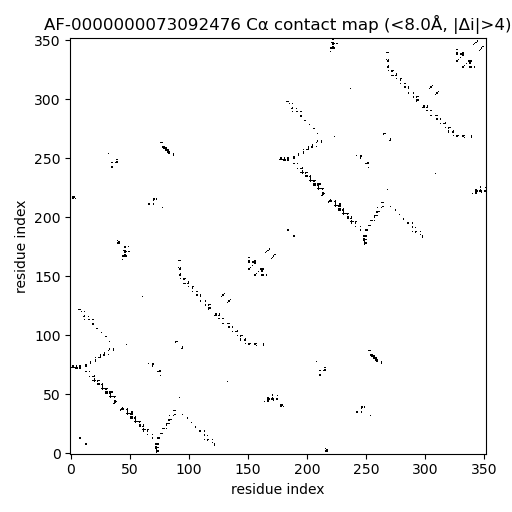1 98.31 111 LEU B CA 1
ATOM 2333 C C . LEU B 1 111 ? -18.875 -0.211 9.508 1 98.31 111 LEU B C 1
ATOM 2335 O O . LEU B 1 111 ? -19.203 0.935 9.836 1 98.31 111 LEU B O 1
ATOM 2339 N N . LEU B 1 112 ? -19.641 -1.255 9.664 1 98.12 112 LEU B N 1
ATOM 2340 C CA . LEU B 1 112 ? -20.938 -1.11 10.328 1 98.12 112 LEU B CA 1
ATOM 2341 C C . LEU B 1 112 ? -20.766 -0.695 11.789 1 98.12 112 LEU B C 1
ATOM 2343 O O . LEU B 1 112 ? -21.5 0.151 12.289 1 98.12 112 LEU B O 1
ATOM 2347 N N . ASP B 1 113 ? -19.797 -1.283 12.445 1 98.38 113 ASP B N 1
ATOM 2348 C CA . ASP B 1 113 ? -19.484 -0.89 13.82 1 98.38 113 ASP B CA 1
ATOM 2349 C C . ASP B 1 113 ? -19.062 0.575 13.883 1 98.38 113 ASP B C 1
ATOM 2351 O O . ASP B 1 113 ? -19.469 1.305 14.789 1 98.38 113 ASP B O 1
ATOM 2355 N N . LEU B 1 114 ? -18.25 0.966 12.961 1 98.44 114 LEU B N 1
ATOM 2356 C CA . LEU B 1 114 ? -17.828 2.361 12.867 1 98.44 114 LEU B CA 1
ATOM 2357 C C . LEU B 1 114 ? -19.031 3.273 12.641 1 98.44 114 LEU B C 1
ATOM 2359 O O . LEU B 1 114 ? -19.141 4.332 13.266 1 98.44 114 LEU B O 1
ATOM 2363 N N . HIS B 1 115 ? -19.891 2.871 11.789 1 98.44 115 HIS B N 1
ATOM 2364 C CA . HIS B 1 115 ? -21.109 3.633 11.531 1 98.44 115 HIS B CA 1
ATOM 2365 C C . HIS B 1 115 ? -21.953 3.768 12.797 1 98.44 115 HIS B C 1
ATOM 2367 O O . HIS B 1 115 ? -22.516 4.832 13.062 1 98.44 115 HIS B O 1
ATOM 2373 N N . LYS B 1 116 ? -22.094 2.711 13.539 1 98.56 116 LYS B N 1
ATOM 2374 C CA . LYS B 1 116 ? -22.844 2.73 14.789 1 98.56 116 LYS B CA 1
ATOM 2375 C C . LYS B 1 116 ? -22.234 3.73 15.773 1 98.56 116 LYS B C 1
ATOM 2377 O O . LYS B 1 116 ? -22.969 4.496 16.406 1 98.56 116 LYS B O 1
ATOM 2382 N N . ILE B 1 117 ? -20.906 3.693 15.914 1 98.62 117 ILE B N 1
ATOM 2383 C CA . ILE B 1 117 ? -20.219 4.652 16.781 1 98.62 117 ILE B CA 1
ATOM 2384 C C . ILE B 1 117 ? -20.547 6.074 16.328 1 98.62 117 ILE B C 1
ATOM 2386 O O . ILE B 1 117 ? -20.875 6.93 17.156 1 98.62 117 ILE B O 1
ATOM 2390 N N . ALA B 1 118 ? -20.469 6.324 15.016 1 98.44 118 ALA B N 1
ATOM 2391 C CA . ALA B 1 118 ? -20.766 7.637 14.453 1 98.44 118 ALA B CA 1
ATOM 2392 C C . ALA B 1 118 ? -22.203 8.055 14.781 1 98.44 118 ALA B C 1
ATOM 2394 O O . ALA B 1 118 ? -22.453 9.203 15.164 1 98.44 118 ALA B O 1
ATOM 2395 N N . SER B 1 119 ? -23.109 7.125 14.625 1 98.31 119 SER B N 1
ATOM 2396 C CA . SER B 1 119 ? -24.516 7.379 14.922 1 98.31 119 SER B CA 1
ATOM 2397 C C . SER B 1 119 ? -24.734 7.652 16.406 1 98.31 119 SER B C 1
ATOM 2399 O O . SER B 1 119 ? -25.422 8.602 16.781 1 98.31 119 SER B O 1
ATOM 2401 N N . ASP B 1 120 ? -24.141 6.883 17.266 1 98.44 120 ASP B N 1
ATOM 2402 C CA . ASP B 1 120 ? -24.266 7.039 18.719 1 98.44 120 ASP B CA 1
ATOM 2403 C C . ASP B 1 120 ? -23.734 8.398 19.172 1 98.44 120 ASP B C 1
ATOM 2405 O O . ASP B 1 120 ? -24.266 9 20.094 1 98.44 120 ASP B O 1
ATOM 2409 N N . LYS B 1 121 ? -22.734 8.875 18.453 1 98.12 121 LYS B N 1
ATOM 2410 C CA . LYS B 1 121 ? -22.125 10.148 18.812 1 98.12 121 LYS B CA 1
ATOM 2411 C C . LYS B 1 121 ? -22.719 11.305 18.016 1 98.12 121 LYS B C 1
ATOM 2413 O O . LYS B 1 121 ? -22.203 12.414 18.031 1 98.12 121 LYS B O 1
ATOM 2418 N N . VAL B 1 122 ? -23.734 11.055 17.203 1 97.06 122 VAL B N 1
ATOM 2419 C CA . VAL B 1 122 ? -24.516 12.023 16.438 1 97.06 122 VAL B CA 1
ATOM 2420 C C . VAL B 1 122 ? -23.594 12.758 15.461 1 97.06 122 VAL B C 1
ATOM 2422 O O . VAL B 1 122 ? -23.562 13.992 15.445 1 97.06 122 VAL B O 1
ATOM 2425 N N . ASP B 1 123 ? -22.859 11.992 14.664 1 97.88 123 ASP B N 1
ATOM 2426 C CA . ASP B 1 123 ? -22 12.5 13.609 1 97.88 123 ASP B CA 1
ATOM 2427 C C . ASP B 1 123 ? -22.562 12.18 12.227 1 97.88 123 ASP B C 1
ATOM 2429 O O . ASP B 1 123 ? -22.094 11.266 11.555 1 97.88 123 ASP B O 1
ATOM 2433 N N . PRO B 1 124 ? -23.516 12.891 11.727 1 97.06 124 PRO B N 1
ATOM 2434 C CA . PRO B 1 124 ? -24.172 12.578 10.461 1 97.06 124 PRO B CA 1
ATOM 2435 C C . PRO B 1 124 ? -23.234 12.695 9.258 1 97.06 124 PRO B C 1
ATOM 2437 O O . PRO B 1 124 ? -23.438 12.023 8.242 1 97.06 124 PRO B O 1
ATOM 2440 N N . HIS B 1 125 ? -22.297 13.539 9.414 1 96.81 125 HIS B N 1
ATOM 2441 C CA . HIS B 1 125 ? -21.328 13.664 8.32 1 96.81 125 HIS B CA 1
ATOM 2442 C C . HIS B 1 125 ? -20.547 12.367 8.125 1 96.81 125 HIS B C 1
ATOM 2444 O O . HIS B 1 125 ? -20.375 11.906 6.996 1 96.81 125 HIS B O 1
ATOM 2450 N N . LEU B 1 126 ? -20.031 11.844 9.219 1 97.88 126 LEU B N 1
ATOM 2451 C CA . LEU B 1 126 ? -19.328 10.578 9.141 1 97.88 126 LEU B CA 1
ATOM 2452 C C . LEU B 1 126 ? -20.25 9.461 8.656 1 97.88 126 LEU B C 1
ATOM 2454 O O . LEU B 1 126 ? -19.844 8.633 7.836 1 97.88 126 LEU B O 1
ATOM 2458 N N . CYS B 1 127 ? -21.438 9.438 9.125 1 97.88 127 CYS B N 1
ATOM 2459 C CA . CYS B 1 127 ? -22.406 8.453 8.641 1 97.88 127 CYS B CA 1
ATOM 2460 C C . CYS B 1 127 ? -22.578 8.555 7.129 1 97.88 127 CYS B C 1
ATOM 2462 O O . CYS B 1 127 ? -22.5 7.543 6.426 1 97.88 127 CYS B O 1
ATOM 2464 N N . ASP B 1 128 ? -22.766 9.758 6.676 1 97.75 128 ASP B N 1
ATOM 2465 C CA . ASP B 1 128 ? -22.953 9.984 5.246 1 97.75 128 ASP B CA 1
ATOM 2466 C C . ASP B 1 128 ? -21.719 9.578 4.457 1 97.75 128 ASP B C 1
ATOM 2468 O O . ASP B 1 128 ? -21.828 8.984 3.385 1 97.75 128 ASP B O 1
ATOM 2472 N N . PHE B 1 129 ? -20.594 9.883 5 1 98.06 129 PHE B N 1
ATOM 2473 C CA . PHE B 1 129 ? -19.328 9.531 4.375 1 98.06 129 PHE B CA 1
ATOM 2474 C C . PHE B 1 129 ? -19.219 8.023 4.191 1 98.06 129 PHE B C 1
ATOM 2476 O O . PHE B 1 129 ? -18.875 7.547 3.105 1 98.06 129 PHE B O 1
ATOM 2483 N N . LEU B 1 130 ? -19.5 7.246 5.207 1 98.12 130 LEU B N 1
ATOM 2484 C CA . LEU B 1 130 ? -19.422 5.793 5.176 1 98.12 130 LEU B CA 1
ATOM 2485 C C . LEU B 1 130 ? -20.453 5.207 4.215 1 98.12 130 LEU B C 1
ATOM 2487 O O . LEU B 1 130 ? -20.141 4.277 3.463 1 98.12 130 LEU B O 1
ATOM 2491 N N . GLU B 1 131 ? -21.641 5.738 4.207 1 96.44 131 GLU B N 1
ATOM 2492 C CA . GLU B 1 131 ? -22.703 5.266 3.332 1 96.44 131 GLU B CA 1
ATOM 2493 C C . GLU B 1 131 ? -22.375 5.52 1.865 1 96.44 131 GLU B C 1
ATOM 2495 O O . GLU B 1 131 ? -22.641 4.68 1.006 1 96.44 131 GLU B O 1
ATOM 2500 N N . THR B 1 132 ? -21.734 6.582 1.613 1 95.06 132 THR B N 1
ATOM 2501 C CA . THR B 1 132 ? -21.453 7.027 0.249 1 95.06 132 THR B CA 1
ATOM 2502 C C . THR B 1 132 ? -20.25 6.301 -0.325 1 95.06 132 THR B C 1
ATOM 2504 O O . THR B 1 132 ? -20.266 5.863 -1.477 1 95.06 132 THR B O 1
ATOM 2507 N N . HIS B 1 133 ? -19.312 6.121 0.462 1 94.31 133 HIS B N 1
ATOM 2508 C CA . HIS B 1 133 ? -18.031 5.715 -0.114 1 94.31 133 HIS B CA 1
ATOM 2509 C C . HIS B 1 133 ? -17.719 4.262 0.224 1 94.31 133 HIS B C 1
ATOM 2511 O O . HIS B 1 133 ? -16.844 3.652 -0.404 1 94.31 133 HIS B O 1
ATOM 2517 N N . TYR B 1 134 ? -18.453 3.635 1.148 1 96.5 134 TYR B N 1
ATOM 2518 C CA . TYR B 1 134 ? -18 2.32 1.594 1 96.5 134 TYR B CA 1
ATOM 2519 C C . TYR B 1 134 ? -19.141 1.314 1.572 1 96.5 134 TYR B C 1
ATOM 2521 O O . TYR B 1 134 ? -19.031 0.252 0.955 1 96.5 134 TYR B O 1
ATOM 2529 N N . LEU B 1 135 ? -20.25 1.638 2.15 1 95.06 135 LEU B N 1
ATOM 2530 C CA . LEU B 1 135 ? -21.25 0.625 2.479 1 95.06 135 LEU B CA 1
ATOM 2531 C C . LEU B 1 135 ? -21.844 0.012 1.214 1 95.06 135 LEU B C 1
ATOM 2533 O O . LEU B 1 135 ? -21.969 -1.21 1.11 1 95.06 135 LEU B O 1
ATOM 2537 N N . ASN B 1 136 ? -22.156 0.838 0.226 1 92.56 136 ASN B N 1
ATOM 2538 C CA . ASN B 1 136 ? -22.703 0.282 -1.011 1 92.56 136 ASN B CA 1
ATOM 2539 C C . ASN B 1 136 ? -21.656 -0.556 -1.747 1 92.56 136 ASN B C 1
ATOM 2541 O O . ASN B 1 136 ? -21.969 -1.638 -2.248 1 92.56 136 ASN B O 1
ATOM 2545 N N . GLU B 1 137 ? -20.484 -0.039 -1.821 1 93.44 137 GLU B N 1
ATOM 2546 C CA . GLU B 1 137 ? -19.406 -0.752 -2.492 1 93.44 137 GLU B CA 1
ATOM 2547 C C . GLU B 1 137 ? -19.125 -2.096 -1.821 1 93.44 137 GLU B C 1
ATOM 2549 O O . GLU B 1 137 ? -18.844 -3.088 -2.498 1 93.44 137 GLU B O 1
ATOM 2554 N N . GLN B 1 138 ? -19.266 -2.121 -0.486 1 95.12 138 GLN B N 1
ATOM 2555 C CA . GLN B 1 138 ? -19.031 -3.357 0.253 1 95.12 138 GLN B CA 1
ATOM 2556 C C . GLN B 1 138 ? -20.094 -4.406 -0.086 1 95.12 138 GLN B C 1
ATOM 2558 O O . GLN B 1 138 ? -19.766 -5.582 -0.267 1 95.12 138 GLN B O 1
ATOM 2563 N N . VAL B 1 139 ? -21.312 -3.996 -0.23 1 93.94 139 VAL B N 1
ATOM 2564 C CA . VAL B 1 139 ? -22.391 -4.926 -0.556 1 93.94 139 VAL B CA 1
ATOM 2565 C C . VAL B 1 139 ? -22.172 -5.516 -1.945 1 93.94 139 VAL B C 1
ATOM 2567 O O . VAL B 1 139 ? -22.328 -6.723 -2.148 1 93.94 139 VAL B O 1
ATOM 2570 N N . GLU B 1 140 ? -21.797 -4.699 -2.848 1 94.81 140 GLU B N 1
ATOM 2571 C CA . GLU B 1 140 ? -21.516 -5.156 -4.207 1 94.81 140 GLU B CA 1
ATOM 2572 C C . GLU B 1 140 ? -20.328 -6.125 -4.234 1 94.81 140 GLU B C 1
ATOM 2574 O O . GLU B 1 140 ? -20.375 -7.133 -4.941 1 94.81 140 GLU B O 1
ATOM 2579 N N . ALA B 1 141 ? -19.297 -5.797 -3.492 1 95.12 141 ALA B N 1
ATOM 2580 C CA . ALA B 1 141 ? -18.109 -6.652 -3.445 1 95.12 141 ALA B CA 1
ATOM 2581 C C . ALA B 1 141 ? -18.453 -8.016 -2.857 1 95.12 141 ALA B C 1
ATOM 2583 O O . ALA B 1 141 ? -18.031 -9.047 -3.389 1 95.12 141 ALA B O 1
ATOM 2584 N N . ILE B 1 142 ? -19.188 -8.047 -1.828 1 96.81 142 ILE B N 1
ATOM 2585 C CA . ILE B 1 142 ? -19.578 -9.281 -1.165 1 96.81 142 ILE B CA 1
ATOM 2586 C C . ILE B 1 142 ? -20.438 -10.125 -2.102 1 96.81 142 ILE B C 1
ATOM 2588 O O . ILE B 1 142 ? -20.25 -11.336 -2.223 1 96.81 142 ILE B O 1
ATOM 2592 N N . LYS B 1 143 ? -21.375 -9.484 -2.793 1 97.25 143 LYS B N 1
ATOM 2593 C CA . LYS B 1 143 ? -22.219 -10.172 -3.76 1 97.25 143 LYS B CA 1
ATOM 2594 C C . LYS B 1 143 ? -21.375 -10.773 -4.887 1 97.25 143 LYS B C 1
ATOM 2596 O O . LYS B 1 143 ? -21.594 -11.93 -5.277 1 97.25 143 LYS B O 1
ATOM 2601 N N . LYS B 1 144 ? -20.516 -10.016 -5.418 1 96.56 144 LYS B N 1
ATOM 2602 C CA . LYS B 1 144 ? -19.641 -10.477 -6.496 1 96.56 144 LYS B CA 1
ATOM 2603 C C . LYS B 1 144 ? -18.844 -11.711 -6.078 1 96.56 144 LYS B C 1
ATOM 2605 O O . LYS B 1 144 ? -18.797 -12.703 -6.809 1 96.56 144 LYS B O 1
ATOM 2610 N N . LEU B 1 145 ? -18.234 -11.633 -4.898 1 97.62 145 LEU B N 1
ATOM 2611 C CA . LEU B 1 145 ? -17.484 -12.773 -4.375 1 97.62 145 LEU B CA 1
ATOM 2612 C C . LEU B 1 145 ? -18.391 -13.977 -4.18 1 97.62 145 LEU B C 1
ATOM 2614 O O . LEU B 1 145 ? -18.016 -15.109 -4.504 1 97.62 145 LEU B O 1
ATOM 2618 N N . GLY B 1 146 ? -19.562 -13.742 -3.609 1 96.94 146 GLY B N 1
ATOM 2619 C CA . GLY B 1 146 ? -20.531 -14.812 -3.465 1 96.94 146 GLY B CA 1
ATOM 2620 C C . GLY B 1 146 ? -20.875 -15.492 -4.781 1 96.94 146 GLY B C 1
ATOM 2621 O O . GLY B 1 146 ? -20.953 -16.719 -4.848 1 96.94 146 GLY B O 1
ATOM 2622 N N . ASP B 1 147 ? -21.078 -14.656 -5.844 1 96.69 147 ASP B N 1
ATOM 2623 C CA . ASP B 1 147 ? -21.359 -15.195 -7.168 1 96.69 147 ASP B CA 1
ATOM 2624 C C . ASP B 1 147 ? -20.203 -16.062 -7.672 1 96.69 147 ASP B C 1
ATOM 2626 O O . ASP B 1 147 ? -20.422 -17.141 -8.227 1 96.69 147 ASP B O 1
ATOM 2630 N N . HIS B 1 148 ? -19 -15.602 -7.523 1 96.19 148 HIS B N 1
ATOM 2631 C CA . HIS B 1 148 ? -17.828 -16.359 -7.953 1 96.19 148 HIS B CA 1
ATOM 2632 C C . HIS B 1 148 ? -17.734 -17.688 -7.219 1 96.19 148 HIS B C 1
ATOM 2634 O O . HIS B 1 148 ? -17.484 -18.719 -7.836 1 96.19 148 HIS B O 1
ATOM 2640 N N . ILE B 1 149 ? -18 -17.688 -5.906 1 96.75 149 ILE B N 1
ATOM 2641 C CA . ILE B 1 149 ? -17.938 -18.906 -5.094 1 96.75 149 ILE B CA 1
ATOM 2642 C C . ILE B 1 149 ? -19 -19.891 -5.555 1 96.75 149 ILE B C 1
ATOM 2644 O O . ILE B 1 149 ? -18.734 -21.078 -5.699 1 96.75 149 ILE B O 1
ATOM 2648 N N . THR B 1 150 ? -20.172 -19.375 -5.77 1 96.31 150 THR B N 1
ATOM 2649 C CA . THR B 1 150 ? -21.266 -20.219 -6.25 1 96.31 150 THR B CA 1
ATOM 2650 C C . THR B 1 150 ? -20.906 -20.859 -7.586 1 96.31 150 THR B C 1
ATOM 2652 O O . THR B 1 150 ? -21.078 -22.078 -7.766 1 96.31 150 THR B O 1
ATOM 2655 N N . ASN B 1 151 ? -20.375 -20.031 -8.539 1 94.5 151 ASN B N 1
ATOM 2656 C CA . ASN B 1 151 ? -19.984 -20.547 -9.844 1 94.5 151 ASN B CA 1
ATOM 2657 C C . ASN B 1 151 ? -18.875 -21.594 -9.734 1 94.5 151 ASN B C 1
ATOM 2659 O O . ASN B 1 151 ? -18.938 -22.656 -10.352 1 94.5 151 ASN B O 1
ATOM 2663 N N . LEU B 1 152 ? -17.906 -21.344 -8.922 1 95.31 152 LEU B N 1
ATOM 2664 C CA . LEU B 1 152 ? -16.797 -22.266 -8.734 1 95.31 152 LEU B CA 1
ATOM 2665 C C . LEU B 1 152 ? -17.266 -23.562 -8.078 1 95.31 152 LEU B C 1
ATOM 2667 O O . LEU B 1 152 ? -16.781 -24.641 -8.43 1 95.31 152 LEU B O 1
ATOM 2671 N N . THR B 1 153 ? -18.203 -23.438 -7.137 1 94.06 153 THR B N 1
ATOM 2672 C CA . THR B 1 153 ? -18.766 -24.609 -6.48 1 94.06 153 THR B CA 1
ATOM 2673 C C . THR B 1 153 ? -19.578 -25.438 -7.469 1 94.06 153 THR B C 1
ATOM 2675 O O . THR B 1 153 ? -19.438 -26.656 -7.508 1 94.06 153 THR B O 1
ATOM 2678 N N . LYS B 1 154 ? -20.312 -24.781 -8.281 1 92.12 154 LYS B N 1
ATOM 2679 C CA . LYS B 1 154 ? -21.125 -25.453 -9.297 1 92.12 154 LYS B CA 1
ATOM 2680 C C . LYS B 1 154 ? -20.234 -26.219 -10.273 1 92.12 154 LYS B C 1
ATOM 2682 O O . LYS B 1 154 ? -20.609 -27.297 -10.742 1 92.12 154 LYS B O 1
ATOM 2687 N N . MET B 1 155 ? -19.062 -25.703 -10.555 1 90.56 155 MET B N 1
ATOM 2688 C CA . MET B 1 155 ? -18.141 -26.312 -11.508 1 90.56 155 MET B CA 1
ATOM 2689 C C . MET B 1 155 ? -17.297 -27.391 -10.844 1 90.56 155 MET B C 1
ATOM 2691 O O . MET B 1 155 ? -16.406 -27.969 -11.469 1 90.56 155 MET B O 1
ATOM 2695 N N . ASP B 1 156 ? -17.562 -27.641 -9.555 1 85.06 156 ASP B N 1
ATOM 2696 C CA . ASP B 1 156 ? -16.812 -28.609 -8.766 1 85.06 156 ASP B CA 1
ATOM 2697 C C . ASP B 1 156 ? -15.32 -28.312 -8.812 1 85.06 156 ASP B C 1
ATOM 2699 O O . ASP B 1 156 ? -14.516 -29.203 -9.133 1 85.06 156 ASP B O 1
ATOM 2703 N N . ALA B 1 157 ? -14.992 -27.156 -8.547 1 79.25 157 ALA B N 1
ATOM 2704 C CA . ALA B 1 157 ? -13.625 -26.672 -8.703 1 79.25 157 ALA B CA 1
ATOM 2705 C C . ALA B 1 157 ? -12.68 -27.344 -7.719 1 79.25 157 ALA B C 1
ATOM 2707 O O . ALA B 1 157 ? -11.469 -27.391 -7.938 1 79.25 157 ALA B O 1
ATOM 2708 N N . VAL B 1 158 ? -13.211 -27.906 -6.656 1 75.06 158 VAL B N 1
ATOM 2709 C CA . VAL B 1 158 ? -12.367 -28.609 -5.691 1 75.06 158 VAL B CA 1
ATOM 2710 C C . VAL B 1 158 ? -11.812 -29.875 -6.32 1 75.06 158 VAL B C 1
ATOM 2712 O O . VAL B 1 158 ? -10.641 -30.219 -6.117 1 75.06 158 VAL B O 1
ATOM 2715 N N . LYS B 1 159 ? -12.594 -30.5 -7.195 1 79.94 159 LYS B N 1
ATOM 2716 C CA . LYS B 1 159 ? -12.227 -31.797 -7.754 1 79.94 159 LYS B CA 1
ATOM 2717 C C . LYS B 1 159 ? -11.703 -31.656 -9.18 1 79.94 159 LYS B C 1
ATOM 2719 O O . LYS B 1 159 ? -10.945 -32.5 -9.656 1 79.94 159 LYS B O 1
ATOM 2724 N N . SER B 1 160 ? -12.156 -30.531 -9.688 1 82.69 160 SER B N 1
ATOM 2725 C CA . SER B 1 160 ? -11.828 -30.359 -11.102 1 82.69 160 SER B CA 1
ATOM 2726 C C . SER B 1 160 ? -10.883 -29.188 -11.312 1 82.69 160 SER B C 1
ATOM 2728 O O . SER B 1 160 ? -11.305 -28.031 -11.242 1 82.69 160 SER B O 1
ATOM 2730 N N . LYS B 1 161 ? -9.664 -29.422 -11.594 1 84.12 161 LYS B N 1
ATOM 2731 C CA . LYS B 1 161 ? -8.688 -28.406 -11.93 1 84.12 161 LYS B CA 1
ATOM 2732 C C . LYS B 1 161 ? -9.086 -27.656 -13.203 1 84.12 161 LYS B C 1
ATOM 2734 O O . LYS B 1 161 ? -8.805 -26.469 -13.344 1 84.12 161 LYS B O 1
ATOM 2739 N N . MET B 1 162 ? -9.836 -28.328 -13.984 1 89.44 162 MET B N 1
ATOM 2740 C CA . MET B 1 162 ? -10.297 -27.703 -15.219 1 89.44 162 MET B CA 1
ATOM 2741 C C . MET B 1 162 ? -11.289 -26.594 -14.938 1 89.44 162 MET B C 1
ATOM 2743 O O . MET B 1 162 ? -11.305 -25.578 -15.641 1 89.44 162 MET B O 1
ATOM 2747 N N . ALA B 1 163 ? -12.07 -26.781 -13.992 1 90.38 163 ALA B N 1
ATOM 2748 C CA . ALA B 1 163 ? -13.047 -25.766 -13.609 1 90.38 163 ALA B CA 1
ATOM 2749 C C . ALA B 1 163 ? -12.367 -24.453 -13.227 1 90.38 163 ALA B C 1
ATOM 2751 O O . AL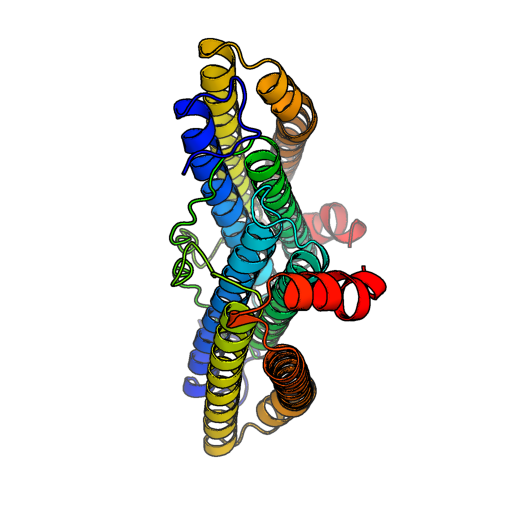A B 1 163 ? -12.797 -23.391 -13.656 1 90.38 163 ALA B O 1
ATOM 2752 N N . GLU B 1 164 ? -11.336 -24.562 -12.484 1 92.12 164 GLU B N 1
ATOM 2753 C CA . GLU B 1 164 ? -10.602 -23.375 -12.062 1 92.12 164 GLU B CA 1
ATOM 2754 C C . GLU B 1 164 ? -9.977 -22.672 -13.258 1 92.12 164 GLU B C 1
ATOM 2756 O O . GLU B 1 164 ? -10.008 -21.438 -13.344 1 92.12 164 GLU B O 1
ATOM 2761 N N . TYR B 1 165 ? -9.461 -23.484 -14.125 1 93.44 165 TYR B N 1
ATOM 2762 C CA . TYR B 1 165 ? -8.836 -22.938 -15.328 1 93.44 165 TYR B CA 1
ATOM 2763 C C . TYR B 1 165 ? -9.859 -22.203 -16.188 1 93.44 165 TYR B C 1
ATOM 2765 O O . TYR B 1 165 ? -9.602 -21.078 -16.641 1 93.44 165 TYR B O 1
ATOM 2773 N N . LEU B 1 166 ? -10.938 -22.797 -16.359 1 92.88 166 LEU B N 1
ATOM 2774 C CA . LEU B 1 166 ? -11.977 -22.203 -17.188 1 92.88 166 LEU B CA 1
ATOM 2775 C C . LEU B 1 166 ? -12.531 -20.938 -16.531 1 92.88 166 LEU B C 1
ATOM 2777 O O . LEU B 1 166 ? -12.797 -19.938 -17.219 1 92.88 166 LEU B O 1
ATOM 2781 N N . PHE B 1 167 ? -12.711 -21.031 -15.281 1 94.69 167 PHE B N 1
ATOM 2782 C CA . PHE B 1 167 ? -13.164 -19.844 -14.547 1 94.69 167 PHE B CA 1
ATOM 2783 C C . PHE B 1 167 ? -12.164 -18.703 -14.688 1 94.69 167 PHE B C 1
ATOM 2785 O O . PHE B 1 167 ? -12.555 -17.562 -14.922 1 94.69 167 PHE B O 1
ATOM 2792 N N . ASP B 1 168 ? -10.883 -19.016 -14.523 1 95.62 168 ASP B N 1
ATOM 2793 C CA . ASP B 1 168 ? -9.812 -18.031 -14.672 1 95.62 168 ASP B CA 1
ATOM 2794 C C . ASP B 1 168 ? -9.852 -17.375 -16.047 1 95.62 168 ASP B C 1
ATOM 2796 O O . ASP B 1 168 ? -9.766 -16.141 -16.172 1 95.62 168 ASP B O 1
ATOM 2800 N N . LYS B 1 169 ? -10.086 -18.141 -17.078 1 93.88 169 LYS B N 1
ATOM 2801 C CA . LYS B 1 169 ? -10.016 -17.672 -18.453 1 93.88 169 LYS B CA 1
ATOM 2802 C C . LYS B 1 169 ? -11.297 -16.969 -18.875 1 93.88 169 LYS B C 1
ATOM 2804 O O . LYS B 1 169 ? -11.258 -15.914 -19.5 1 93.88 169 LYS B O 1
ATOM 2809 N N . HIS B 1 170 ? -12.414 -17.438 -18.484 1 91.12 170 HIS B N 1
ATOM 2810 C CA . HIS B 1 170 ? -13.672 -16.984 -19.062 1 91.12 170 HIS B CA 1
ATOM 2811 C C . HIS B 1 170 ? -14.359 -15.977 -18.141 1 91.12 170 HIS B C 1
ATOM 2813 O O . HIS B 1 170 ? -15.117 -15.125 -18.609 1 91.12 170 HIS B O 1
ATOM 2819 N N . THR B 1 171 ? -14.125 -16.109 -16.922 1 90.88 171 THR B N 1
ATOM 2820 C CA . THR B 1 171 ? -14.82 -15.227 -15.992 1 90.88 171 THR B CA 1
ATOM 2821 C C . THR B 1 171 ? -13.906 -14.078 -15.555 1 90.88 171 THR B C 1
ATOM 2823 O O . THR B 1 171 ? -14.328 -12.922 -15.539 1 90.88 171 THR B O 1
ATOM 2826 N N . LEU B 1 172 ? -12.641 -14.391 -15.281 1 91.81 172 LEU B N 1
ATOM 2827 C CA . LEU B 1 172 ? -11.758 -13.367 -14.734 1 91.81 172 LEU B CA 1
ATOM 2828 C C . LEU B 1 172 ? -10.836 -12.805 -15.805 1 91.81 172 LEU B C 1
ATOM 2830 O O . LEU B 1 172 ? -10.266 -11.727 -15.641 1 91.81 172 LEU B O 1
ATOM 2834 N N . GLY B 1 173 ? -10.453 -13.562 -16.906 1 83 173 GLY B N 1
ATOM 2835 C CA . GLY B 1 173 ? -9.516 -13.203 -17.953 1 83 173 GLY B CA 1
ATOM 2836 C C . GLY B 1 173 ? -9.977 -12.016 -18.781 1 83 173 GLY B C 1
ATOM 2837 O O . GLY B 1 173 ? -9.156 -11.273 -19.312 1 83 173 GLY B O 1
ATOM 2838 N N . GLY B 1 174 ? -11.281 -11.859 -19.016 1 66.88 174 GLY B N 1
ATOM 2839 C CA . GLY B 1 174 ? -11.766 -10.797 -19.859 1 66.88 174 GLY B CA 1
ATOM 2840 C C . GLY B 1 174 ? -11.656 -9.422 -19.234 1 66.88 174 GLY B C 1
ATOM 2841 O O . GLY B 1 174 ? -11.891 -8.406 -19.891 1 66.88 174 GLY B O 1
ATOM 2842 N N . GLN B 1 175 ? -11.367 -9.586 -18.109 1 55 175 GLN B N 1
ATOM 2843 C CA . GLN B 1 175 ? -11.32 -8.297 -17.422 1 55 175 GLN B CA 1
ATOM 2844 C C . GLN B 1 175 ? -9.891 -7.766 -17.344 1 55 175 GLN B C 1
ATOM 2846 O O . GLN B 1 175 ? -9.656 -6.652 -16.875 1 55 175 GLN B O 1
ATOM 2851 N N . SER B 1 176 ? -8.875 -8.594 -17.781 1 45.78 176 SER B N 1
ATOM 2852 C CA . SER B 1 176 ? -7.473 -8.188 -17.734 1 45.78 176 SER B CA 1
ATOM 2853 C C . SER B 1 176 ? -7.129 -7.301 -18.938 1 45.78 176 SER B C 1
ATOM 2855 O O . SER B 1 176 ? -7.766 -7.387 -19.984 1 45.78 176 SER B O 1
#

Radius of gyration: 22.14 Å; Cα contacts (8 Å, |Δi|>4): 460; chains: 2; bounding box: 53×63×41 Å

Nearest PDB structures (foldseek):
  7u5l-assembly1_A  TM=9.988E-01  e=2.441E-19  Bos taurus
  8j0x-assembly1_X  TM=9.909E-01  e=1.380E-17  Equus caballus
  8i8u-assembly1_X  TM=9.910E-01  e=1.854E-17  Equus caballus
  8kh2-assembly1_A  TM=9.906E-01  e=1.947E-17  Equus caballus
  8j0u-assembly1_A  TM=9.909E-01  e=2.887E-17  Equus caballus

pLDDT: mean 95.12, std 6.76, range [45.78, 98.69]

Sequence (352 aa):
MESPIRQNYHHDCEAAINRMINLEMFASYTYTSMAFYFSRDDVALPGFAHFFKENSDEEREHADKLLSFQNKRGGRILLQDIKKPERDEWGNGLEAMQCALQLEKNVNQALLDLHKIASDKVDPHLCDFLETHYLNEQVEAIKKLGDHITNLTKMDAVKSKMAEYLFDKHTLGGQSMESPIRQNYHHDCEAAINRMINLEMFASYTYTSMAFYFSRDDVALPGFAHFFKENSDEEREHADKLLSFQNKRGGRILLQDIKKPERDEWGNGLEAMQCALQLEKNVNQALLDLHKIASDKVDPHLCDFLETHYLNEQVEAIKKLGDHITNLTKMDAVKSKMAEYLFDKHTLGGQS

Organism: Oncorhynchus kisutch (NCBI:txid8019)